Protein AF-H3G7K9-F1 (afdb_monomer)

Radius of gyration: 21.84 Å; Cα contacts (8 Å, |Δi|>4): 540; chains: 1; bounding box: 56×38×61 Å

InterPro domains:
  IPR007956 Malonyl-CoA decarboxylase, C-terminal [PF05292] (52-319)
  IPR035372 Malonyl-CoA decarboxylase, N-terminal [PF17408] (3-49)
  IPR038351 Malonyl-CoA decarboxylase, N-terminal domain superfamily [G3DSA:1.20.140.90] (1-50)
  IPR038917 Malonyl-CoA decarboxylase [PTHR28641] (1-336)
  IPR042303 Malonyl-CoA decarboxylase, C-terminal catalytic domain superfamily [G3DSA:3.40.630.150] (51-336)

Sequence (336 aa):
LSQRENGMLFLVHMRADLLQVLRKNASHSEIPALRSLDAGLKQFLAAWFSVGFLKLERVTYEHSPGQLLEKIIRYEAVHPVGTIAELKRRLGNGRRCFAFFHPSIPDEPLVFVHVALMQEIASSMQSIRDQTEQLAEASQTKAAIFYSISSTQKGLSGVDLGNFLIKEVAKALKVEYPLLKTFATLSPLPQFMPWLETQRYKTDESLVSPLELDALIDVLDERGVTIQPDSTAVAIVLDALSIDDWSKDENLVAPLKPMMLKLGARYIYHEKKRGKALDPVTNFHVRNGAIFERINWLADLSKKGLAQSAGMMINYKYDLAHVEVNNENYLLHNII

Structure (mmCIF, N/CA/C/O backbone):
data_AF-H3G7K9-F1
#
_entry.id   AF-H3G7K9-F1
#
loop_
_atom_site.group_PDB
_atom_site.id
_atom_site.type_symbol
_atom_site.label_atom_id
_atom_site.label_alt_id
_atom_site.label_comp_id
_atom_site.label_asym_id
_atom_site.label_entity_id
_atom_site.label_seq_id
_atom_site.pdbx_PDB_ins_code
_atom_site.Cartn_x
_atom_site.Cartn_y
_atom_site.Cartn_z
_atom_site.occupancy
_atom_site.B_iso_or_equiv
_atom_site.auth_seq_id
_atom_site.auth_comp_id
_atom_site.auth_asym_id
_atom_site.auth_atom_id
_atom_site.pdbx_PDB_model_num
ATOM 1 N N . LEU A 1 1 ? 31.243 -12.454 -10.892 1.00 85.19 1 LEU A N 1
ATOM 2 C CA . LEU A 1 1 ? 29.947 -13.175 -10.955 1.00 85.19 1 LEU A CA 1
ATOM 3 C C . LEU A 1 1 ? 28.969 -12.493 -11.905 1.00 85.19 1 LEU A C 1
ATOM 5 O O . LEU A 1 1 ? 28.491 -13.165 -12.803 1.00 85.19 1 LEU A O 1
ATOM 9 N N . SER A 1 2 ? 28.737 -11.182 -11.776 1.00 84.81 2 SER A N 1
ATOM 10 C CA . SER A 1 2 ? 27.786 -10.426 -12.613 1.00 84.81 2 SER A CA 1
ATOM 11 C C . SER A 1 2 ? 28.021 -10.492 -14.129 1.00 84.81 2 SER A C 1
ATOM 13 O O . SER A 1 2 ? 27.060 -10.402 -14.875 1.00 84.81 2 SER A O 1
ATOM 15 N N . GLN A 1 3 ? 29.268 -10.660 -14.583 1.00 86.88 3 GLN A N 1
ATOM 16 C CA . GLN A 1 3 ? 29.624 -10.745 -16.010 1.00 86.88 3 GLN A CA 1
ATOM 17 C C . GLN A 1 3 ? 29.306 -12.101 -16.665 1.00 86.88 3 GLN A C 1
ATOM 19 O O . GLN A 1 3 ? 29.461 -12.242 -17.873 1.00 86.88 3 GLN A O 1
ATOM 24 N N . ARG A 1 4 ? 28.920 -13.119 -15.885 1.00 89.81 4 ARG A N 1
ATOM 25 C CA . ARG A 1 4 ? 28.492 -14.411 -16.436 1.00 89.81 4 ARG A CA 1
ATOM 26 C C . ARG A 1 4 ? 27.039 -14.332 -16.891 1.00 89.81 4 ARG A C 1
ATOM 28 O O . ARG A 1 4 ? 26.274 -13.514 -16.380 1.00 89.81 4 ARG A O 1
ATOM 35 N N . GLU A 1 5 ? 26.651 -15.230 -17.789 1.00 86.50 5 GLU A N 1
ATOM 36 C CA . GLU A 1 5 ? 25.248 -15.438 -18.147 1.00 86.50 5 GLU A CA 1
ATOM 37 C C . GLU A 1 5 ? 24.403 -15.652 -16.879 1.00 86.50 5 GLU A C 1
ATOM 39 O O . GLU A 1 5 ? 24.795 -16.401 -15.981 1.00 86.50 5 GLU A O 1
ATOM 44 N N . ASN A 1 6 ? 23.288 -14.923 -16.761 1.00 86.00 6 ASN A N 1
ATOM 45 C CA . ASN A 1 6 ? 22.413 -14.894 -15.578 1.00 86.00 6 ASN A CA 1
ATOM 46 C C . ASN A 1 6 ? 23.101 -14.530 -14.246 1.00 86.00 6 ASN A C 1
ATOM 48 O O . ASN A 1 6 ? 22.507 -14.655 -13.172 1.00 86.00 6 ASN A O 1
ATOM 52 N N . GLY A 1 7 ? 24.334 -14.015 -14.286 1.00 91.75 7 GLY A N 1
ATOM 53 C CA . GLY A 1 7 ? 25.123 -13.696 -13.100 1.00 91.75 7 GLY A CA 1
ATOM 54 C C . GLY A 1 7 ? 24.495 -12.609 -12.231 1.00 91.75 7 GLY A C 1
ATOM 55 O O . GLY A 1 7 ? 24.630 -12.643 -11.010 1.00 91.75 7 GLY A O 1
ATOM 56 N N . MET A 1 8 ? 23.776 -11.662 -12.841 1.00 91.31 8 MET A N 1
ATOM 57 C CA . MET A 1 8 ? 23.053 -10.629 -12.098 1.00 91.31 8 MET A CA 1
ATOM 58 C C . MET A 1 8 ? 21.864 -11.210 -11.323 1.00 91.31 8 MET A C 1
ATOM 60 O O . MET A 1 8 ? 21.723 -10.942 -10.131 1.00 91.31 8 MET A O 1
ATOM 64 N N . LEU A 1 9 ? 21.052 -12.054 -11.967 1.00 91.50 9 LEU A N 1
ATOM 65 C CA . LEU A 1 9 ? 19.926 -12.731 -11.319 1.00 91.50 9 LEU A CA 1
ATOM 66 C C . LEU A 1 9 ? 20.404 -13.644 -10.182 1.00 91.50 9 LEU A C 1
ATOM 68 O O . LEU A 1 9 ? 19.821 -13.640 -9.100 1.00 91.50 9 LEU A O 1
ATOM 72 N N . PHE A 1 10 ? 21.522 -14.348 -10.382 1.00 94.25 10 PHE A N 1
ATOM 73 C CA . PHE A 1 10 ? 22.157 -15.134 -9.325 1.00 94.25 10 PHE A CA 1
ATOM 74 C C . PHE A 1 10 ? 22.494 -14.283 -8.093 1.00 94.25 10 PHE A C 1
ATOM 76 O O . PHE A 1 10 ? 22.193 -14.689 -6.976 1.00 94.25 10 PHE A O 1
ATOM 83 N N . LEU A 1 11 ? 23.081 -13.094 -8.270 1.00 94.94 11 LEU A N 1
ATOM 84 C CA . LEU A 1 11 ? 23.417 -12.206 -7.148 1.00 94.94 11 LEU A CA 1
ATOM 85 C C . LEU A 1 11 ? 22.171 -11.692 -6.416 1.00 94.94 11 LEU A C 1
ATOM 87 O O . LEU A 1 11 ? 22.188 -11.561 -5.190 1.00 94.94 11 LEU A O 1
ATOM 91 N N . VAL A 1 12 ? 21.082 -11.439 -7.147 1.00 93.88 12 VAL A N 1
ATOM 92 C CA . VAL A 1 12 ? 19.785 -11.090 -6.553 1.00 93.88 12 VAL A CA 1
ATOM 93 C C . VAL A 1 12 ? 19.266 -12.247 -5.694 1.00 93.88 12 VAL A C 1
ATOM 95 O O . VAL A 1 12 ? 18.920 -12.031 -4.533 1.00 93.88 12 VAL A O 1
ATOM 98 N N . HIS A 1 13 ? 19.265 -13.477 -6.209 1.00 95.12 13 HIS A N 1
ATOM 99 C CA . HIS A 1 13 ? 18.842 -14.655 -5.444 1.00 95.12 13 HIS A CA 1
ATOM 100 C C . HIS A 1 13 ? 19.752 -14.925 -4.240 1.00 95.12 13 HIS A C 1
ATOM 102 O O . HIS A 1 13 ? 19.257 -15.086 -3.130 1.00 95.12 13 HIS A O 1
ATOM 108 N N . MET A 1 14 ? 21.072 -14.835 -4.415 1.00 96.12 14 MET A N 1
ATOM 109 C CA . MET A 1 14 ? 22.047 -14.982 -3.332 1.00 96.12 14 MET A CA 1
ATOM 110 C C . MET A 1 14 ? 21.777 -13.993 -2.193 1.00 96.12 14 MET A C 1
ATOM 112 O O . MET A 1 14 ? 21.826 -14.358 -1.018 1.00 96.12 14 MET A O 1
ATOM 116 N N . ARG A 1 15 ? 21.451 -12.734 -2.519 1.00 96.31 15 ARG A N 1
ATOM 117 C CA . ARG A 1 15 ? 21.072 -11.751 -1.501 1.00 96.31 15 ARG A CA 1
ATOM 118 C C . ARG A 1 15 ? 19.730 -12.092 -0.848 1.00 96.31 15 ARG A C 1
ATOM 120 O O . ARG A 1 15 ? 19.582 -11.885 0.354 1.00 96.31 15 ARG A O 1
ATOM 127 N N . ALA A 1 16 ? 18.755 -12.609 -1.596 1.00 95.19 16 ALA A N 1
ATOM 128 C CA . ALA A 1 16 ? 17.487 -13.063 -1.022 1.00 95.19 16 ALA A CA 1
ATOM 129 C C . ALA A 1 16 ? 17.702 -14.186 0.009 1.00 95.19 16 ALA A C 1
ATOM 131 O O . ALA A 1 16 ? 17.155 -14.107 1.113 1.00 95.19 16 ALA A O 1
ATOM 132 N N . ASP A 1 17 ? 18.550 -15.162 -0.316 1.00 95.94 17 ASP A N 1
ATOM 133 C CA . ASP A 1 17 ? 18.908 -16.269 0.572 1.00 95.94 17 ASP A CA 1
ATOM 134 C C . ASP A 1 17 ? 19.654 -15.764 1.812 1.00 95.94 17 ASP A C 1
ATOM 136 O O . ASP A 1 17 ? 19.306 -16.116 2.941 1.00 95.94 17 ASP A O 1
ATOM 140 N N . LEU A 1 18 ? 20.609 -14.846 1.632 1.00 95.81 18 LEU A N 1
ATOM 141 C CA . LEU A 1 18 ? 21.322 -14.192 2.731 1.00 95.81 18 LEU A CA 1
ATOM 142 C C . LEU A 1 18 ? 20.363 -13.480 3.697 1.00 95.81 18 LEU A C 1
ATOM 144 O O . LEU A 1 18 ? 20.471 -13.637 4.915 1.00 95.81 18 LEU A O 1
ATOM 148 N N . LEU A 1 19 ? 19.391 -12.728 3.170 1.00 94.25 19 LEU A N 1
ATOM 149 C CA . LEU A 1 19 ? 18.371 -12.055 3.978 1.00 94.25 19 LEU A CA 1
ATOM 150 C C . LEU A 1 19 ? 17.481 -13.053 4.729 1.00 94.25 19 LEU A C 1
ATOM 152 O O . LEU A 1 19 ? 17.045 -12.765 5.846 1.00 94.25 19 LEU A O 1
ATOM 156 N N . GLN A 1 20 ? 17.200 -14.216 4.142 1.00 94.00 20 GLN A N 1
ATOM 157 C CA . GLN A 1 20 ? 16.449 -15.279 4.804 1.00 94.00 20 GLN A CA 1
ATOM 158 C C . GLN A 1 20 ? 17.253 -15.917 5.943 1.00 94.00 20 GLN A C 1
ATOM 160 O O . GLN A 1 20 ? 16.712 -16.077 7.041 1.00 94.00 20 GLN A O 1
ATOM 165 N N . VAL A 1 21 ? 18.535 -16.221 5.720 1.00 93.88 21 VAL A N 1
ATOM 166 C CA . VAL A 1 21 ? 19.439 -16.770 6.744 1.00 93.88 21 VAL A CA 1
ATOM 167 C C . VAL A 1 21 ? 19.579 -15.798 7.913 1.00 93.88 21 VAL A C 1
ATOM 169 O O . VAL A 1 21 ? 19.345 -16.191 9.055 1.00 93.88 21 VAL A O 1
ATOM 172 N N . LEU A 1 22 ? 19.832 -14.514 7.636 1.00 92.69 22 LEU A N 1
ATOM 173 C CA . LEU A 1 22 ? 19.925 -13.457 8.652 1.00 92.69 22 LEU A CA 1
ATOM 174 C C . LEU A 1 22 ? 18.671 -13.334 9.529 1.00 92.69 22 LEU A C 1
ATOM 176 O O . LEU A 1 22 ? 18.773 -12.901 10.674 1.00 92.69 22 LEU A O 1
ATOM 180 N N . ARG A 1 23 ? 17.489 -13.674 9.000 1.00 89.38 23 ARG A N 1
ATOM 181 C CA . ARG A 1 23 ? 16.219 -13.589 9.737 1.00 89.38 23 ARG A CA 1
ATOM 182 C C . ARG A 1 23 ? 15.908 -14.822 10.576 1.00 89.38 23 ARG A C 1
ATOM 184 O O . ARG A 1 23 ? 15.222 -14.674 11.579 1.00 89.38 23 ARG A O 1
ATOM 191 N N . LYS A 1 24 ? 16.308 -16.016 10.132 1.00 89.81 24 LYS A N 1
ATOM 192 C CA . LYS A 1 24 ? 15.806 -17.280 10.701 1.00 89.81 24 LYS A CA 1
ATOM 193 C C . LYS A 1 24 ? 16.878 -18.187 11.296 1.00 89.81 24 LYS A C 1
ATOM 195 O O . LYS A 1 24 ? 16.580 -18.895 12.246 1.00 89.81 24 LYS A O 1
ATOM 200 N N . ASN A 1 25 ? 18.086 -18.181 10.735 1.00 84.81 25 ASN A N 1
ATOM 201 C CA . ASN A 1 25 ? 19.043 -19.275 10.927 1.00 84.81 25 ASN A CA 1
ATOM 202 C C . ASN A 1 25 ? 20.451 -18.808 11.330 1.00 84.81 25 ASN A C 1
ATOM 204 O O . ASN A 1 25 ? 21.286 -19.648 11.643 1.00 84.81 25 ASN A O 1
ATOM 208 N N . ALA A 1 26 ? 20.745 -17.506 11.285 1.00 82.81 26 ALA A N 1
ATOM 209 C CA . ALA A 1 26 ? 22.084 -17.000 11.572 1.00 82.81 26 ALA A CA 1
ATOM 210 C C . ALA A 1 26 ? 22.427 -17.127 13.062 1.00 82.81 26 ALA A C 1
ATOM 212 O O . ALA A 1 26 ? 21.690 -16.632 13.921 1.00 82.81 26 ALA A O 1
ATOM 213 N N . SER A 1 27 ? 23.575 -17.735 13.367 1.00 88.19 27 SER A N 1
ATOM 214 C CA . SER A 1 27 ? 24.107 -17.736 14.728 1.00 88.19 27 SER A CA 1
ATOM 215 C C . SER A 1 27 ? 24.610 -16.340 15.120 1.00 88.19 27 SER A C 1
ATOM 217 O O . SER A 1 27 ? 25.010 -15.539 14.270 1.00 88.19 27 SER A O 1
ATOM 219 N N . HIS A 1 28 ? 24.619 -16.030 16.421 1.00 88.75 28 HIS A N 1
ATOM 220 C CA . HIS A 1 28 ? 25.021 -14.706 16.920 1.00 88.75 28 HIS A CA 1
ATOM 221 C C . HIS A 1 28 ? 26.439 -14.296 16.485 1.00 88.75 28 HIS A C 1
ATOM 223 O O . HIS A 1 28 ? 26.686 -13.111 16.259 1.00 88.75 28 HIS A O 1
ATOM 229 N N . SER A 1 29 ? 27.350 -15.260 16.323 1.00 92.12 29 SER A N 1
ATOM 230 C CA . SER A 1 29 ? 28.725 -15.035 15.864 1.00 92.12 29 SER A CA 1
ATOM 231 C C . SER A 1 29 ? 28.826 -14.718 14.367 1.00 92.12 29 SER A C 1
ATOM 233 O O . SER A 1 29 ? 29.718 -13.975 13.968 1.00 92.12 29 SER A O 1
ATOM 235 N N . GLU A 1 30 ? 27.918 -15.229 13.532 1.00 91.62 30 GLU A N 1
ATOM 236 C CA . GLU A 1 30 ? 27.934 -15.020 12.074 1.00 91.62 30 GLU A CA 1
ATOM 237 C C . GLU A 1 30 ? 27.241 -13.719 11.647 1.00 91.62 30 GLU A C 1
ATOM 239 O O . GLU A 1 30 ? 27.560 -13.158 10.594 1.00 91.62 30 GLU A O 1
ATOM 244 N N . ILE A 1 31 ? 26.305 -13.213 12.461 1.00 92.75 31 ILE A N 1
ATOM 245 C CA . ILE A 1 31 ? 25.493 -12.025 12.147 1.00 92.75 31 ILE A CA 1
ATOM 246 C C . ILE A 1 31 ? 26.334 -10.828 11.665 1.00 92.75 31 ILE A C 1
ATOM 248 O O . ILE A 1 31 ? 25.947 -10.227 10.658 1.00 92.75 31 ILE A O 1
ATOM 252 N N . PRO A 1 32 ? 27.454 -10.441 12.312 1.00 94.69 32 PRO A N 1
ATOM 253 C CA . PRO A 1 32 ? 28.243 -9.297 11.858 1.00 94.69 32 PRO A CA 1
ATOM 254 C C . PRO A 1 32 ? 28.810 -9.483 10.443 1.00 94.69 32 PRO A C 1
ATOM 256 O O . PRO A 1 32 ? 28.684 -8.584 9.608 1.00 94.69 32 PRO A O 1
ATOM 259 N N . ALA A 1 33 ? 29.372 -10.659 10.147 1.00 94.44 33 ALA A N 1
ATOM 260 C CA . ALA A 1 33 ? 29.953 -10.966 8.842 1.00 94.44 33 ALA A CA 1
ATOM 261 C C . ALA A 1 33 ? 28.880 -11.013 7.742 1.00 94.44 33 ALA A C 1
ATOM 263 O O . ALA A 1 33 ? 29.036 -10.392 6.690 1.00 94.44 33 ALA A O 1
ATOM 264 N N . LEU A 1 34 ? 27.748 -11.669 8.014 1.00 95.69 34 LEU A N 1
ATOM 265 C CA . LEU A 1 34 ? 26.625 -11.758 7.077 1.00 95.69 34 LEU A CA 1
ATOM 266 C C . LEU A 1 34 ? 25.986 -10.387 6.800 1.00 95.69 34 LEU A C 1
ATOM 268 O O . LEU A 1 34 ? 25.609 -10.103 5.664 1.00 95.69 34 LEU A O 1
ATOM 272 N N . ARG A 1 35 ? 25.902 -9.501 7.804 1.00 94.75 35 ARG A N 1
ATOM 273 C CA . ARG A 1 35 ? 25.437 -8.114 7.611 1.00 94.75 35 ARG A CA 1
ATOM 274 C C . ARG A 1 35 ? 26.399 -7.289 6.762 1.00 94.75 35 ARG A C 1
ATOM 276 O O . ARG A 1 35 ? 25.939 -6.491 5.950 1.00 94.75 35 ARG A O 1
ATOM 283 N N . SER A 1 36 ? 27.706 -7.483 6.931 1.00 96.00 36 SER A N 1
ATOM 284 C CA . SER A 1 36 ? 28.715 -6.837 6.083 1.00 96.00 36 SER A CA 1
ATOM 285 C C . SER A 1 36 ? 28.562 -7.269 4.618 1.00 96.00 36 SER A C 1
ATOM 287 O O . SER A 1 36 ? 28.525 -6.429 3.717 1.00 96.00 36 SER A O 1
ATOM 289 N N . LEU A 1 37 ? 28.351 -8.570 4.379 1.00 95.75 37 LEU A N 1
ATOM 290 C CA . LEU A 1 37 ? 28.084 -9.102 3.042 1.00 95.75 37 LEU A CA 1
ATOM 291 C C . LEU A 1 37 ? 26.783 -8.548 2.434 1.00 95.75 37 LEU A C 1
ATOM 293 O O . LEU A 1 37 ? 26.786 -8.152 1.269 1.00 95.75 37 LEU A O 1
ATOM 297 N N . ASP A 1 38 ? 25.688 -8.471 3.204 1.00 96.19 38 ASP A N 1
ATOM 298 C CA . ASP A 1 38 ? 24.431 -7.867 2.729 1.00 96.19 38 ASP A CA 1
ATOM 299 C C . ASP A 1 38 ? 24.630 -6.396 2.362 1.00 96.19 38 ASP A C 1
ATOM 301 O O . ASP A 1 38 ? 24.161 -5.968 1.310 1.00 96.19 38 ASP A O 1
ATOM 305 N N . ALA A 1 39 ? 25.360 -5.630 3.178 1.00 95.31 39 ALA A N 1
ATOM 306 C CA . ALA A 1 39 ? 25.644 -4.228 2.888 1.00 95.31 39 ALA A CA 1
ATOM 307 C C . ALA A 1 39 ? 26.405 -4.065 1.560 1.00 95.31 39 ALA A C 1
ATOM 309 O O . ALA A 1 39 ? 26.001 -3.251 0.725 1.00 95.31 39 ALA A O 1
ATOM 310 N N . GLY A 1 40 ? 27.438 -4.883 1.327 1.00 95.69 40 GLY A N 1
ATOM 311 C CA . GLY A 1 40 ? 28.194 -4.886 0.072 1.00 95.69 40 GLY A CA 1
ATOM 312 C C . GLY A 1 40 ? 27.344 -5.287 -1.140 1.00 95.69 40 GLY A C 1
ATOM 313 O O . GLY A 1 40 ? 27.332 -4.581 -2.150 1.00 95.69 40 GLY A O 1
ATOM 314 N N . LEU A 1 41 ? 26.569 -6.374 -1.032 1.00 95.06 41 LEU A N 1
ATOM 315 C CA . LEU A 1 41 ? 25.658 -6.817 -2.097 1.00 95.06 41 LEU A CA 1
ATOM 316 C C . LEU A 1 41 ? 24.575 -5.777 -2.388 1.00 95.06 41 LEU A C 1
ATOM 318 O O . LEU A 1 41 ? 24.269 -5.514 -3.548 1.00 95.06 41 LEU A O 1
ATOM 322 N N . LYS A 1 42 ? 24.007 -5.159 -1.351 1.00 94.31 42 LYS A N 1
ATOM 323 C CA . LYS A 1 42 ? 23.006 -4.102 -1.486 1.00 94.31 42 LYS A CA 1
ATOM 324 C C . LYS A 1 42 ? 23.573 -2.899 -2.230 1.00 94.31 42 LYS A C 1
ATOM 326 O O . LYS A 1 42 ? 22.908 -2.400 -3.132 1.00 94.31 42 LYS A O 1
ATOM 331 N N . GLN A 1 43 ? 24.768 -2.434 -1.864 1.00 92.81 43 GLN A N 1
ATOM 332 C CA . GLN A 1 43 ? 25.419 -1.305 -2.530 1.00 92.81 43 GLN A CA 1
ATOM 333 C C . GLN A 1 43 ? 25.705 -1.621 -4.000 1.00 92.81 43 GLN A C 1
ATOM 335 O O . GLN A 1 43 ? 25.406 -0.804 -4.869 1.00 92.81 43 GLN A O 1
ATOM 340 N N . PHE A 1 44 ? 26.219 -2.822 -4.281 1.00 93.00 44 PHE A N 1
ATOM 341 C CA . PHE A 1 44 ? 26.442 -3.286 -5.645 1.00 93.00 44 PHE A CA 1
ATOM 342 C C . PHE A 1 44 ? 25.135 -3.292 -6.448 1.00 93.00 44 PHE A C 1
ATOM 344 O O . PHE A 1 44 ? 25.040 -2.627 -7.474 1.00 93.00 44 PHE A O 1
ATOM 351 N N . LEU A 1 45 ? 24.095 -3.977 -5.962 1.00 92.06 45 LEU A N 1
ATOM 352 C CA . LEU A 1 45 ? 22.806 -4.063 -6.655 1.00 92.06 45 LEU A CA 1
ATOM 353 C C . LEU A 1 45 ? 22.151 -2.685 -6.828 1.00 92.06 45 LEU A C 1
ATOM 355 O O . LEU A 1 45 ? 21.550 -2.434 -7.864 1.00 92.06 45 LEU A O 1
ATOM 359 N N . ALA A 1 46 ? 22.303 -1.768 -5.871 1.00 88.88 46 ALA A N 1
ATOM 360 C CA . ALA A 1 46 ? 21.768 -0.414 -5.994 1.00 88.88 46 ALA A CA 1
ATOM 361 C C . ALA A 1 46 ? 22.404 0.397 -7.130 1.00 88.88 46 ALA A C 1
ATOM 363 O O . ALA A 1 46 ? 21.706 1.170 -7.779 1.00 88.88 46 ALA A O 1
ATOM 364 N N . ALA A 1 47 ? 23.695 0.200 -7.407 1.00 87.19 47 ALA A N 1
ATOM 365 C CA . ALA A 1 47 ? 24.351 0.852 -8.537 1.00 87.19 47 ALA A CA 1
ATOM 366 C C . ALA A 1 47 ? 23.858 0.306 -9.891 1.00 87.19 47 ALA A C 1
ATOM 368 O O . ALA A 1 47 ? 23.698 1.068 -10.843 1.00 87.19 47 ALA A O 1
ATOM 369 N N . TRP A 1 48 ? 23.590 -1.002 -9.973 1.00 87.44 48 TRP A N 1
ATOM 370 C CA . TRP A 1 48 ? 23.181 -1.665 -11.217 1.00 87.44 48 TRP A CA 1
ATOM 371 C C . TRP A 1 48 ? 21.685 -1.535 -11.523 1.00 87.44 48 TRP A C 1
ATOM 373 O O . TRP A 1 48 ? 21.319 -1.357 -12.676 1.00 87.44 48 TRP A O 1
ATOM 383 N N . PHE A 1 49 ? 20.816 -1.566 -10.512 1.00 86.12 49 PHE A N 1
ATOM 384 C CA . PHE A 1 49 ? 19.356 -1.519 -10.681 1.00 86.12 49 PHE A CA 1
ATOM 385 C C . PHE A 1 49 ? 18.761 -0.113 -10.518 1.00 86.12 49 PHE A C 1
ATOM 387 O O . PHE A 1 49 ? 17.629 0.044 -10.060 1.00 86.12 49 PHE A O 1
ATOM 394 N N . SER A 1 50 ? 19.519 0.922 -10.881 1.00 79.50 50 SER A N 1
ATOM 395 C CA . SER A 1 50 ? 19.001 2.291 -10.876 1.00 79.50 50 SER A CA 1
ATOM 396 C C . SER A 1 50 ? 17.954 2.503 -11.980 1.00 79.50 50 SER A C 1
ATOM 398 O O . SER A 1 50 ? 18.002 1.862 -13.031 1.00 79.50 50 SER A O 1
ATOM 400 N N . VAL A 1 51 ? 17.020 3.438 -11.760 1.00 72.19 51 VAL A N 1
ATOM 401 C CA . VAL A 1 51 ? 15.897 3.745 -12.678 1.00 72.19 51 VAL A CA 1
ATOM 402 C C . VAL A 1 51 ? 16.339 3.960 -14.115 1.00 72.19 51 VAL A C 1
ATOM 404 O O . VAL A 1 51 ? 15.637 3.541 -15.027 1.00 72.19 51 VAL A O 1
ATOM 407 N N . GLY A 1 52 ? 17.494 4.598 -14.322 1.00 76.75 52 GLY A N 1
ATOM 408 C CA . GLY A 1 52 ? 17.995 4.923 -15.658 1.00 76.75 52 GLY A CA 1
ATOM 409 C C . GLY A 1 52 ? 18.237 3.697 -16.543 1.00 76.75 52 GLY A C 1
ATOM 410 O O . GLY A 1 52 ? 18.262 3.834 -17.762 1.00 76.75 52 GLY A O 1
ATOM 411 N N . PHE A 1 53 ? 18.376 2.508 -15.951 1.00 84.25 53 PHE A N 1
ATOM 412 C CA . PHE A 1 53 ? 18.531 1.247 -16.678 1.00 84.25 53 PHE A CA 1
ATOM 413 C C . PHE A 1 53 ? 17.242 0.432 -16.767 1.00 84.25 53 PHE A C 1
ATOM 415 O O . PHE A 1 53 ? 17.219 -0.590 -17.453 1.00 84.25 53 PHE A O 1
ATOM 422 N N . LEU A 1 54 ? 16.179 0.838 -16.070 1.00 88.88 54 LEU A N 1
ATOM 423 C CA . LEU A 1 54 ? 14.932 0.091 -16.055 1.00 88.88 54 LEU A CA 1
ATOM 424 C C . LEU A 1 54 ? 14.054 0.493 -17.238 1.00 88.88 54 LEU A C 1
ATOM 426 O O . LEU A 1 54 ? 13.781 1.668 -17.474 1.00 88.88 54 LEU A O 1
ATOM 430 N N . LYS A 1 55 ? 13.561 -0.510 -17.958 1.00 91.81 55 LYS A N 1
ATOM 431 C CA . LYS A 1 55 ? 12.593 -0.339 -19.034 1.00 91.81 55 LYS A CA 1
ATOM 432 C C . LYS A 1 55 ? 11.185 -0.501 -18.478 1.00 91.81 55 LYS A C 1
ATOM 434 O O . LYS A 1 55 ? 10.867 -1.529 -17.884 1.00 91.81 55 LYS A O 1
ATOM 439 N N . LEU A 1 56 ? 10.352 0.511 -18.696 1.00 93.50 56 LEU A N 1
ATOM 440 C CA . LEU A 1 56 ? 8.925 0.458 -18.407 1.00 93.50 56 LEU A CA 1
ATOM 441 C C . LEU A 1 56 ? 8.189 -0.226 -19.562 1.00 93.50 56 LEU A C 1
ATOM 443 O O . LEU A 1 56 ? 8.270 0.231 -20.702 1.00 93.50 56 LEU A O 1
ATOM 447 N N . GLU A 1 57 ? 7.430 -1.276 -19.266 1.00 94.56 57 GLU A N 1
ATOM 448 C CA . GLU A 1 57 ? 6.581 -1.954 -20.246 1.00 94.56 57 GLU A CA 1
ATOM 449 C C . GLU A 1 57 ? 5.136 -2.051 -19.759 1.00 94.56 57 GLU A C 1
ATOM 451 O O . GLU A 1 57 ? 4.863 -2.249 -18.572 1.00 94.56 57 GLU A O 1
ATOM 456 N N . ARG A 1 58 ? 4.190 -1.915 -20.694 1.00 95.88 58 ARG A N 1
ATOM 457 C CA . ARG A 1 58 ? 2.765 -2.118 -20.429 1.00 95.88 58 ARG A CA 1
ATOM 458 C C . ARG A 1 58 ? 2.442 -3.609 -20.505 1.00 95.88 58 ARG A C 1
ATOM 460 O O . ARG A 1 58 ? 2.666 -4.241 -21.533 1.00 95.88 58 ARG A O 1
ATOM 467 N N . VAL A 1 59 ? 1.844 -4.139 -19.443 1.00 95.88 59 VAL A N 1
ATOM 468 C CA . VAL A 1 59 ? 1.342 -5.515 -19.392 1.00 95.88 59 VAL A CA 1
ATOM 469 C C . VAL A 1 59 ? -0.121 -5.522 -19.834 1.00 95.88 59 VAL A C 1
ATOM 471 O O . VAL A 1 59 ? -0.947 -4.789 -19.286 1.00 95.88 59 VAL A O 1
ATOM 474 N N . THR A 1 60 ? -0.449 -6.337 -20.835 1.00 95.56 60 THR A N 1
ATOM 475 C CA . THR A 1 60 ? -1.818 -6.512 -21.353 1.00 95.56 60 THR A CA 1
ATOM 476 C C . THR A 1 60 ? -2.134 -7.989 -21.496 1.00 95.56 60 THR A C 1
ATOM 478 O O . THR A 1 60 ? -1.228 -8.798 -21.677 1.00 95.56 60 THR A O 1
ATOM 481 N N . TYR A 1 61 ? -3.411 -8.354 -21.416 1.00 93.62 61 TYR A N 1
ATOM 482 C CA . TYR A 1 61 ? -3.800 -9.756 -21.541 1.00 93.62 61 TYR A CA 1
ATOM 483 C C . TYR A 1 61 ? -3.556 -10.289 -22.964 1.00 93.62 61 TYR A C 1
ATOM 485 O O . TYR A 1 61 ? -3.200 -11.448 -23.136 1.00 93.62 61 TYR A O 1
ATOM 493 N N . GLU A 1 62 ? -3.715 -9.431 -23.973 1.00 91.56 62 GLU A N 1
ATOM 494 C CA . GLU A 1 62 ? -3.676 -9.795 -25.389 1.00 91.56 62 GLU A CA 1
ATOM 495 C C . GLU A 1 62 ? -2.255 -9.883 -25.961 1.00 91.56 62 GLU A C 1
ATOM 497 O O . GLU A 1 62 ? -2.007 -10.716 -26.829 1.00 91.56 62 GLU A O 1
ATOM 502 N N . HIS A 1 63 ? -1.325 -9.036 -25.501 1.00 93.44 63 HIS A N 1
ATOM 503 C CA . HIS A 1 63 ? 0.005 -8.909 -26.120 1.00 93.44 63 HIS A CA 1
ATOM 504 C C . HIS A 1 63 ? 1.158 -9.386 -25.235 1.00 93.44 63 HIS A C 1
ATOM 506 O O . HIS A 1 63 ? 2.271 -9.558 -25.729 1.00 93.44 63 HIS A O 1
ATOM 512 N N . SER A 1 64 ? 0.944 -9.566 -23.929 1.00 94.94 64 SER A N 1
ATOM 513 C CA . SER A 1 64 ? 2.020 -10.005 -23.038 1.00 94.94 64 SER A CA 1
ATOM 514 C C . SER A 1 64 ? 2.187 -11.530 -23.066 1.00 94.94 64 SER A C 1
ATOM 516 O O . SER A 1 64 ? 1.188 -12.250 -23.097 1.00 94.94 64 SER A O 1
ATOM 518 N N . PRO A 1 65 ? 3.428 -12.052 -22.996 1.00 94.88 65 PRO A N 1
ATOM 519 C CA . PRO A 1 65 ? 3.664 -13.492 -22.939 1.00 94.88 65 PRO A CA 1
ATOM 520 C C . PRO A 1 65 ? 2.963 -14.148 -21.743 1.00 94.88 65 PRO A C 1
ATOM 522 O O . PRO A 1 65 ? 2.990 -13.612 -20.634 1.00 94.88 65 PRO A O 1
ATOM 525 N N . GLY A 1 66 ? 2.413 -15.351 -21.933 1.00 93.44 66 GLY A N 1
ATOM 526 C CA . GLY A 1 66 ? 1.733 -16.094 -20.861 1.00 93.44 66 GLY A CA 1
ATOM 527 C C . GLY A 1 66 ? 2.610 -16.306 -19.621 1.00 93.44 66 GLY A C 1
ATOM 528 O O . GLY A 1 66 ? 2.144 -16.129 -18.499 1.00 93.44 66 GLY A O 1
ATOM 529 N N . GLN A 1 67 ? 3.910 -16.550 -19.816 1.00 93.50 67 GLN A N 1
ATOM 530 C CA . GLN A 1 67 ? 4.878 -16.677 -18.724 1.00 93.50 67 GLN A CA 1
ATOM 531 C C . GLN A 1 67 ? 4.978 -15.403 -17.866 1.00 93.50 67 GLN A C 1
ATOM 533 O O . GLN A 1 67 ? 5.117 -15.489 -16.646 1.00 93.50 67 GLN A O 1
ATOM 538 N N . LEU A 1 68 ? 4.885 -14.215 -18.476 1.00 93.75 68 LEU A N 1
ATOM 539 C CA . LEU A 1 68 ? 4.866 -12.956 -17.734 1.00 93.75 68 LEU A CA 1
ATOM 540 C C . LEU A 1 68 ? 3.572 -12.834 -16.922 1.00 93.75 68 LEU A C 1
ATOM 542 O O . LEU A 1 68 ? 3.623 -12.488 -15.745 1.00 93.75 68 LEU A O 1
ATOM 546 N N . LEU A 1 69 ? 2.423 -13.170 -17.513 1.00 93.75 69 LEU A N 1
ATOM 547 C CA . LEU A 1 69 ? 1.132 -13.141 -16.819 1.00 93.75 69 LEU A CA 1
ATOM 548 C C . LEU A 1 69 ? 1.110 -14.083 -15.602 1.00 93.75 69 LEU A C 1
ATOM 550 O O . LEU A 1 69 ? 0.638 -13.696 -14.532 1.00 93.75 69 LEU A O 1
ATOM 554 N N . GLU A 1 70 ? 1.684 -15.282 -15.726 1.00 92.12 70 GLU A N 1
ATOM 555 C CA . GLU A 1 70 ? 1.858 -16.214 -14.606 1.00 92.12 70 GLU A CA 1
ATOM 556 C C . GLU A 1 70 ? 2.742 -15.637 -13.494 1.00 92.12 70 GLU A C 1
ATOM 558 O O . GLU A 1 70 ? 2.424 -15.787 -12.312 1.00 92.12 70 GLU A O 1
ATOM 563 N N . LYS A 1 71 ? 3.835 -14.947 -13.851 1.00 92.75 71 LYS A N 1
ATOM 564 C CA . LYS A 1 71 ? 4.702 -14.260 -12.881 1.00 92.75 71 LYS A CA 1
ATOM 565 C C . LYS A 1 71 ? 3.955 -13.140 -12.157 1.00 92.75 71 LYS A C 1
ATOM 567 O O . LYS A 1 71 ? 4.068 -13.048 -10.938 1.00 92.75 71 LYS A O 1
ATOM 572 N N . ILE A 1 72 ? 3.150 -12.342 -12.861 1.00 92.50 72 ILE A N 1
ATOM 573 C CA . ILE A 1 72 ? 2.314 -11.296 -12.246 1.00 92.50 72 ILE A CA 1
ATOM 574 C C . ILE A 1 72 ? 1.332 -11.905 -11.235 1.00 92.50 72 ILE A C 1
ATOM 576 O O . ILE A 1 72 ? 1.255 -11.425 -10.107 1.00 92.50 72 ILE A O 1
ATOM 580 N N . ILE A 1 73 ? 0.645 -13.001 -11.587 1.00 91.19 73 ILE A N 1
ATOM 581 C CA . ILE A 1 73 ? -0.250 -13.717 -10.657 1.00 91.19 73 ILE A CA 1
ATOM 582 C C . ILE A 1 73 ? 0.526 -14.213 -9.430 1.00 91.19 73 ILE A C 1
ATOM 584 O O . ILE A 1 73 ? 0.098 -14.001 -8.297 1.00 91.19 73 ILE A O 1
ATOM 588 N N . ARG A 1 74 ? 1.678 -14.859 -9.648 1.00 90.62 74 ARG A N 1
ATOM 589 C CA . ARG A 1 74 ? 2.498 -15.451 -8.581 1.00 90.62 74 ARG A CA 1
ATOM 590 C C . ARG A 1 74 ? 3.067 -14.410 -7.617 1.00 90.62 74 ARG A C 1
ATOM 592 O O . ARG A 1 74 ? 3.219 -14.703 -6.433 1.00 90.62 74 ARG A O 1
ATOM 599 N N . TYR A 1 75 ? 3.442 -13.240 -8.124 1.00 90.69 75 TYR A N 1
ATOM 600 C CA . TYR A 1 75 ? 4.159 -12.219 -7.361 1.00 90.69 75 TYR A CA 1
ATOM 601 C C . TYR A 1 75 ? 3.264 -11.115 -6.791 1.00 90.69 75 TYR A C 1
ATOM 603 O O . TYR A 1 75 ? 3.769 -10.243 -6.084 1.00 90.69 75 TYR A O 1
ATOM 611 N N . GLU A 1 76 ? 1.957 -11.139 -7.058 1.00 89.31 76 GLU A N 1
ATOM 612 C CA . GLU A 1 76 ? 1.012 -10.166 -6.511 1.00 89.31 76 GLU A CA 1
ATOM 613 C C . GLU A 1 76 ? 0.922 -10.280 -4.982 1.00 89.31 76 GLU A C 1
ATOM 615 O O . GLU A 1 76 ? 0.408 -11.251 -4.423 1.00 89.31 76 GLU A O 1
ATOM 620 N N . ALA A 1 77 ? 1.450 -9.262 -4.300 1.00 83.62 77 ALA A N 1
ATOM 621 C CA . ALA A 1 77 ? 1.644 -9.264 -2.856 1.00 83.62 77 ALA A CA 1
ATOM 622 C C . ALA A 1 77 ? 0.591 -8.449 -2.094 1.00 83.62 77 ALA A C 1
ATOM 624 O O . ALA A 1 77 ? 0.459 -8.620 -0.878 1.00 83.62 77 ALA A O 1
ATOM 625 N N . VAL A 1 78 ? -0.147 -7.560 -2.762 1.00 79.69 78 VAL A N 1
ATOM 626 C CA . VAL A 1 78 ? -1.110 -6.640 -2.146 1.00 79.69 78 VAL A CA 1
ATOM 627 C C . VAL A 1 78 ? -2.497 -7.271 -2.139 1.00 79.69 78 VAL A C 1
ATOM 629 O O . VAL A 1 78 ? -3.028 -7.546 -1.061 1.00 79.69 78 VAL A O 1
ATOM 632 N N . HIS A 1 79 ? -3.024 -7.616 -3.312 1.00 81.62 79 HIS A N 1
ATOM 633 C CA . HIS A 1 79 ? -4.350 -8.216 -3.469 1.00 81.62 79 HIS A CA 1
ATOM 634 C C . HIS A 1 79 ? -4.231 -9.500 -4.293 1.00 81.62 79 HIS A C 1
ATOM 636 O O . HIS A 1 79 ? -4.237 -9.398 -5.520 1.00 81.62 79 HIS A O 1
ATOM 642 N N . PRO A 1 80 ? -4.119 -10.689 -3.670 1.00 80.56 80 PRO A N 1
ATOM 643 C CA . PRO A 1 80 ? -3.877 -11.942 -4.386 1.00 80.56 80 PRO A CA 1
ATOM 644 C C . PRO A 1 80 ? -4.835 -12.140 -5.567 1.00 80.56 80 PRO A C 1
ATOM 646 O O . PRO A 1 80 ? -6.044 -11.996 -5.401 1.00 80.56 80 PRO A O 1
ATOM 649 N N . VAL A 1 81 ? -4.293 -12.449 -6.748 1.00 75.75 81 VAL A N 1
ATOM 650 C CA . VAL A 1 81 ? -5.084 -12.792 -7.939 1.00 75.75 81 VAL A CA 1
ATOM 651 C C . VAL A 1 81 ? -5.310 -14.296 -7.925 1.00 75.75 81 VAL A C 1
ATOM 653 O O . VAL A 1 81 ? -4.375 -15.068 -8.113 1.00 75.75 81 VAL A O 1
ATOM 656 N N . GLY A 1 82 ? -6.545 -14.726 -7.677 1.00 72.81 82 GLY A N 1
ATOM 657 C CA . GLY A 1 82 ? -6.859 -16.149 -7.529 1.00 72.81 82 GLY A CA 1
ATOM 658 C C . GLY A 1 82 ? -7.038 -16.886 -8.857 1.00 72.81 82 GLY A C 1
ATOM 659 O O . GLY A 1 82 ? -6.980 -18.111 -8.891 1.00 72.81 82 GLY A O 1
ATOM 660 N N . THR A 1 83 ? -7.296 -16.164 -9.955 1.00 83.62 83 THR A N 1
ATOM 661 C CA . THR A 1 83 ? -7.671 -16.765 -11.247 1.00 83.62 83 THR A CA 1
ATOM 662 C C . THR A 1 83 ? -7.201 -15.944 -12.449 1.00 83.62 83 THR A C 1
ATOM 664 O O . THR A 1 83 ? -7.062 -14.723 -12.376 1.00 83.62 83 THR A O 1
ATOM 667 N N . ILE A 1 84 ? -7.051 -16.596 -13.608 1.00 86.06 84 ILE A N 1
ATOM 668 C CA . ILE A 1 84 ? -6.763 -15.908 -14.879 1.00 86.06 84 ILE A CA 1
ATOM 669 C C . ILE A 1 84 ? -7.882 -14.937 -15.285 1.00 86.06 84 ILE A C 1
ATOM 671 O O . ILE A 1 84 ? -7.616 -13.880 -15.852 1.00 86.06 84 ILE A O 1
ATOM 675 N N . ALA A 1 85 ? -9.136 -15.260 -14.950 1.00 88.50 85 ALA A N 1
ATOM 676 C CA . ALA A 1 85 ? -10.279 -14.384 -15.187 1.00 88.50 85 ALA A CA 1
ATOM 677 C C . ALA A 1 85 ? -10.162 -13.084 -14.379 1.00 88.50 85 ALA A C 1
ATOM 679 O O . ALA A 1 85 ? -10.462 -12.003 -14.883 1.00 88.50 85 ALA A O 1
ATOM 680 N N . GLU A 1 86 ? -9.679 -13.172 -13.139 1.00 88.62 86 GLU A N 1
ATOM 681 C CA . GLU A 1 86 ? -9.393 -11.997 -12.326 1.00 88.62 86 GLU A CA 1
ATOM 682 C C . GLU A 1 86 ? -8.233 -11.174 -12.889 1.00 88.62 86 GLU A C 1
ATOM 684 O O . GLU A 1 86 ? -8.357 -9.951 -12.970 1.00 88.62 86 GLU A O 1
ATOM 689 N N . LEU A 1 87 ? -7.152 -11.816 -13.350 1.00 91.62 87 LEU A N 1
ATOM 690 C CA . LEU A 1 87 ? -6.072 -11.099 -14.028 1.00 91.62 87 LEU A CA 1
ATOM 691 C C . LEU A 1 87 ? -6.600 -10.353 -15.258 1.00 91.62 87 LEU A C 1
ATOM 693 O O . LEU A 1 87 ? -6.330 -9.165 -15.413 1.00 91.62 87 LEU A O 1
ATOM 697 N N . LYS A 1 88 ? -7.406 -11.015 -16.097 1.00 91.75 88 LYS A N 1
ATOM 698 C CA . LYS A 1 88 ? -8.012 -10.398 -17.282 1.00 91.75 88 LYS A CA 1
ATOM 699 C C . LYS A 1 88 ? -8.830 -9.156 -16.918 1.00 91.75 88 LYS A C 1
ATOM 701 O O . LYS A 1 88 ? -8.699 -8.136 -17.586 1.00 91.75 88 LYS A O 1
ATOM 706 N N . ARG A 1 89 ? -9.601 -9.188 -15.821 1.00 91.06 89 ARG A N 1
ATOM 707 C CA . ARG A 1 89 ? -10.298 -7.990 -15.308 1.00 91.06 89 ARG A CA 1
ATOM 708 C C . ARG A 1 89 ? -9.321 -6.882 -14.905 1.00 91.06 89 ARG A C 1
ATOM 710 O O . ARG A 1 89 ? -9.532 -5.730 -15.264 1.00 91.06 89 ARG A O 1
ATOM 717 N N . ARG A 1 90 ? -8.230 -7.211 -14.204 1.00 93.12 90 ARG A N 1
ATOM 718 C CA . ARG A 1 90 ? -7.201 -6.240 -13.770 1.00 93.12 90 ARG A CA 1
ATOM 719 C C . ARG A 1 90 ? -6.330 -5.683 -14.899 1.00 93.12 90 ARG A C 1
ATOM 721 O O . ARG A 1 90 ? -5.607 -4.718 -14.662 1.00 93.12 90 ARG A O 1
ATOM 728 N N . LEU A 1 91 ? -6.390 -6.270 -16.091 1.00 94.31 91 LEU A N 1
ATOM 729 C CA . LEU A 1 91 ? -5.719 -5.795 -17.306 1.00 94.31 91 LEU A CA 1
ATOM 730 C C . LEU A 1 91 ? -6.695 -5.193 -18.332 1.00 94.31 91 LEU A C 1
ATOM 732 O O . LEU A 1 91 ? -6.259 -4.719 -19.378 1.00 94.31 91 LEU A O 1
ATOM 736 N N . GLY A 1 92 ? -7.998 -5.234 -18.041 1.00 89.69 92 GLY A N 1
ATOM 737 C CA . GLY A 1 92 ? -9.066 -4.871 -18.963 1.00 89.69 92 GLY A CA 1
ATOM 738 C C . GLY A 1 92 ? -9.387 -3.375 -19.008 1.00 89.69 92 GLY A C 1
ATOM 739 O O . GLY A 1 92 ? -8.540 -2.503 -18.801 1.00 89.69 92 GLY A O 1
ATOM 740 N N . ASN A 1 93 ? -10.647 -3.068 -19.311 1.00 88.44 93 ASN A N 1
ATOM 741 C CA . ASN A 1 93 ? -11.111 -1.692 -19.454 1.00 88.44 93 ASN A CA 1
ATOM 742 C C . ASN A 1 93 ? -10.942 -0.886 -18.152 1.00 88.44 93 ASN A C 1
ATOM 744 O O . ASN A 1 93 ? -11.105 -1.413 -17.054 1.00 88.44 93 ASN A O 1
ATOM 748 N N . GLY A 1 94 ? -10.554 0.387 -18.272 1.00 92.50 94 GLY A N 1
ATOM 749 C CA . GLY A 1 94 ? -10.272 1.255 -17.122 1.00 92.50 94 GLY A CA 1
ATOM 750 C C . GLY A 1 94 ? -9.108 0.798 -16.235 1.00 92.50 94 GLY A C 1
ATOM 751 O O . GLY A 1 94 ? -8.871 1.388 -15.183 1.00 92.50 94 GLY A O 1
ATOM 752 N N . ARG A 1 95 ? -8.368 -0.244 -16.629 1.00 95.50 95 ARG A N 1
ATOM 753 C CA . ARG A 1 95 ? -7.241 -0.788 -15.874 1.00 95.50 95 ARG A CA 1
ATOM 754 C C . ARG A 1 95 ? -5.961 -0.738 -16.680 1.00 95.50 95 ARG A C 1
ATOM 756 O O . ARG A 1 95 ? -5.951 -0.965 -17.886 1.00 95.50 95 ARG A O 1
ATOM 763 N N . ARG A 1 96 ? -4.853 -0.446 -16.013 1.00 96.31 96 ARG A N 1
ATOM 764 C CA . ARG A 1 96 ? -3.516 -0.525 -16.601 1.00 96.31 96 ARG A CA 1
ATOM 765 C C . ARG A 1 96 ? -2.609 -1.302 -15.669 1.00 96.31 96 ARG A C 1
ATOM 767 O O . ARG A 1 96 ? -2.753 -1.234 -14.452 1.00 96.31 96 ARG A O 1
ATOM 774 N N . CYS A 1 97 ? -1.679 -2.039 -16.251 1.00 96.31 97 CYS A N 1
ATOM 775 C CA . CYS A 1 97 ? -0.599 -2.663 -15.517 1.00 96.31 97 CYS A CA 1
ATOM 776 C C . CYS A 1 97 ? 0.710 -2.321 -16.212 1.00 96.31 97 CYS A C 1
ATOM 778 O O . CYS A 1 97 ? 0.806 -2.397 -17.438 1.00 96.31 97 CYS A O 1
ATOM 780 N N . PHE A 1 98 ? 1.695 -1.919 -15.425 1.00 95.62 98 PHE A N 1
ATOM 781 C CA . PHE A 1 98 ? 3.030 -1.615 -15.910 1.00 95.62 98 PHE A CA 1
ATOM 782 C C . PHE A 1 98 ? 4.048 -2.411 -15.113 1.00 95.62 98 PHE A C 1
ATOM 784 O O . PHE A 1 98 ? 3.878 -2.575 -13.907 1.00 95.62 98 PHE A O 1
ATOM 791 N N . ALA A 1 99 ? 5.102 -2.873 -15.771 1.00 94.44 99 ALA A N 1
ATOM 792 C CA . ALA A 1 99 ? 6.199 -3.591 -15.145 1.00 94.44 99 ALA A CA 1
ATOM 793 C C . ALA A 1 99 ? 7.543 -2.977 -15.548 1.00 94.44 99 ALA A C 1
ATOM 795 O O . ALA A 1 99 ? 7.714 -2.507 -16.672 1.00 94.44 99 ALA A O 1
ATOM 796 N N . PHE A 1 100 ? 8.483 -2.969 -14.605 1.00 92.69 100 PHE A N 1
ATOM 797 C CA . PHE A 1 100 ? 9.857 -2.533 -14.820 1.00 92.69 100 PHE A CA 1
ATOM 798 C C . PHE A 1 100 ? 10.756 -3.744 -15.014 1.00 92.69 100 PHE A C 1
ATOM 800 O O . PHE A 1 100 ? 10.793 -4.639 -14.166 1.00 92.69 100 PHE A O 1
ATOM 807 N N . PHE A 1 101 ? 11.516 -3.727 -16.101 1.00 92.62 101 PHE A N 1
ATOM 808 C CA . PHE A 1 101 ? 12.466 -4.768 -16.467 1.00 92.62 101 PHE A CA 1
ATOM 809 C C . PHE A 1 101 ? 13.874 -4.200 -16.512 1.00 92.62 101 PHE A C 1
ATOM 811 O O . PHE A 1 101 ? 14.073 -3.035 -16.852 1.00 92.62 101 PHE A O 1
ATOM 818 N N . HIS A 1 102 ? 14.861 -5.028 -16.196 1.00 91.38 102 HIS A N 1
ATOM 819 C CA . HIS A 1 102 ? 16.263 -4.669 -16.365 1.00 91.38 102 HIS A CA 1
ATOM 820 C C . HIS A 1 102 ? 16.852 -5.470 -17.537 1.00 91.38 102 HIS A C 1
ATOM 822 O O . HIS A 1 102 ? 16.619 -6.676 -17.594 1.00 91.38 102 HIS A O 1
ATOM 828 N N . PRO A 1 103 ? 17.656 -4.873 -18.438 1.00 89.56 103 PRO A N 1
ATOM 829 C CA . PRO A 1 103 ? 18.204 -5.562 -19.612 1.00 89.56 103 PRO A CA 1
ATOM 830 C C . PRO A 1 103 ? 18.973 -6.851 -19.298 1.00 89.56 103 PRO A C 1
ATOM 832 O O . PRO A 1 103 ? 18.946 -7.795 -20.076 1.00 89.56 103 PRO A O 1
ATOM 835 N N . SER A 1 104 ? 19.649 -6.909 -18.147 1.00 87.62 104 SER A N 1
ATOM 836 C CA . SER A 1 104 ? 20.373 -8.112 -17.698 1.00 87.62 104 SER A CA 1
ATOM 837 C C . SER A 1 104 ? 19.486 -9.196 -17.074 1.00 87.62 104 SER A C 1
ATOM 839 O O . SER A 1 104 ? 20.002 -10.258 -16.738 1.00 87.62 104 SER A O 1
ATOM 841 N N . ILE A 1 105 ? 18.196 -8.922 -16.851 1.00 88.94 105 ILE A N 1
ATOM 842 C CA . ILE A 1 105 ? 17.197 -9.885 -16.367 1.00 88.94 105 ILE A CA 1
ATOM 843 C C . ILE A 1 105 ? 15.861 -9.617 -17.098 1.00 88.94 105 ILE A C 1
ATOM 845 O O . ILE A 1 105 ? 14.891 -9.177 -16.477 1.00 88.94 105 ILE A O 1
ATOM 849 N N . PRO A 1 106 ? 15.817 -9.808 -18.429 1.00 87.69 106 PRO A N 1
ATOM 850 C CA . PRO A 1 106 ? 14.715 -9.326 -19.264 1.00 87.69 106 PRO A CA 1
ATOM 851 C C . PRO A 1 106 ? 13.394 -10.058 -19.002 1.00 87.69 106 PRO A C 1
ATOM 853 O O . PRO A 1 106 ? 12.331 -9.470 -19.164 1.00 87.69 106 PRO A O 1
ATOM 856 N N . ASP A 1 107 ? 13.450 -11.309 -18.545 1.00 89.25 107 ASP A N 1
ATOM 857 C CA . ASP A 1 107 ? 12.256 -12.131 -18.330 1.00 89.25 107 ASP A CA 1
ATOM 858 C C . ASP A 1 107 ? 11.634 -11.952 -16.937 1.00 89.25 107 ASP A C 1
ATOM 860 O O . ASP A 1 107 ? 10.577 -12.523 -16.656 1.00 89.25 107 ASP A O 1
ATOM 864 N N . GLU A 1 108 ? 12.275 -11.202 -16.034 1.00 91.25 108 GLU A N 1
ATOM 865 C CA . GLU A 1 108 ? 11.788 -10.989 -14.668 1.00 91.25 108 GLU A CA 1
ATOM 866 C C . GLU A 1 108 ? 11.258 -9.563 -14.483 1.00 91.25 108 GLU A C 1
ATOM 868 O O . GLU A 1 108 ? 12.047 -8.611 -14.483 1.00 91.25 108 GLU A O 1
ATOM 873 N N . PRO A 1 109 ? 9.944 -9.381 -14.248 1.00 93.12 109 PRO A N 1
ATOM 874 C CA . PRO A 1 109 ? 9.432 -8.078 -13.850 1.00 93.12 109 PRO A CA 1
ATOM 875 C C . PRO A 1 109 ? 9.959 -7.782 -12.449 1.00 93.12 109 PRO A C 1
ATOM 877 O O . PRO A 1 109 ? 9.666 -8.536 -11.532 1.00 93.12 109 PRO A O 1
ATOM 880 N N . LEU A 1 110 ? 10.729 -6.715 -12.243 1.00 91.44 110 LEU A N 1
ATOM 881 C CA . LEU A 1 110 ? 11.316 -6.395 -10.931 1.00 91.44 110 LEU A CA 1
ATOM 882 C C . LEU A 1 110 ? 10.298 -5.765 -9.980 1.00 91.44 110 LEU A C 1
ATOM 884 O O . LEU A 1 110 ? 10.255 -6.061 -8.781 1.00 91.44 110 LEU A O 1
ATOM 888 N N . VAL A 1 111 ? 9.476 -4.884 -10.542 1.00 90.88 111 VAL A N 1
ATOM 889 C CA . VAL A 1 111 ? 8.324 -4.269 -9.891 1.00 90.88 111 VAL A CA 1
ATOM 890 C C . VAL A 1 111 ? 7.228 -4.152 -10.927 1.00 90.88 111 VAL A C 1
ATOM 892 O O . VAL A 1 111 ? 7.500 -3.793 -12.072 1.00 90.88 111 VAL A O 1
ATOM 895 N N . PHE A 1 112 ? 5.993 -4.409 -10.522 1.00 93.19 112 PHE A N 1
ATOM 896 C CA . PHE A 1 112 ? 4.834 -4.088 -11.335 1.00 93.19 112 PHE A CA 1
ATOM 897 C C . PHE A 1 112 ? 3.783 -3.344 -10.528 1.00 93.19 112 PHE A C 1
ATOM 899 O O . PHE A 1 112 ? 3.742 -3.406 -9.296 1.00 93.19 112 PHE A O 1
ATOM 906 N N . VAL A 1 113 ? 2.956 -2.604 -11.254 1.00 94.88 113 VAL A N 1
ATOM 907 C CA . VAL A 1 113 ? 1.987 -1.674 -10.701 1.00 94.88 113 VAL A CA 1
ATOM 908 C C . VAL A 1 113 ? 0.666 -1.843 -11.414 1.00 94.88 113 VAL A C 1
ATOM 910 O O . VAL A 1 113 ? 0.613 -1.754 -12.640 1.00 94.88 113 VAL A O 1
ATOM 913 N N . HIS A 1 114 ? -0.400 -2.035 -10.647 1.00 96.44 114 HIS A N 1
ATOM 914 C CA . HIS A 1 114 ? -1.759 -1.972 -11.151 1.00 96.44 114 HIS A CA 1
ATOM 915 C C . HIS A 1 114 ? -2.375 -0.597 -10.891 1.00 96.44 114 HIS A C 1
ATOM 917 O O . HIS A 1 114 ? -2.312 -0.054 -9.784 1.00 96.44 114 HIS A O 1
ATOM 923 N N . VAL A 1 115 ? -3.002 -0.059 -11.934 1.00 97.62 115 VAL A N 1
ATOM 924 C CA . VAL A 1 115 ? -3.616 1.266 -11.956 1.00 97.62 115 VAL A CA 1
ATOM 925 C C . VAL A 1 115 ? -5.071 1.158 -12.388 1.00 97.62 115 VAL A C 1
ATOM 927 O O . VAL A 1 115 ? -5.408 0.422 -13.318 1.00 97.62 115 VAL A O 1
ATOM 930 N N . ALA A 1 116 ? -5.932 1.903 -11.712 1.00 97.69 116 ALA A N 1
ATOM 931 C CA . ALA A 1 116 ? -7.325 2.109 -12.065 1.00 97.69 116 ALA A CA 1
ATOM 932 C C . ALA A 1 116 ? -7.530 3.540 -12.570 1.00 97.69 116 ALA A C 1
ATOM 934 O O . ALA A 1 116 ? -7.103 4.491 -11.923 1.00 97.69 116 ALA A O 1
ATOM 935 N N . LEU A 1 117 ? -8.184 3.690 -13.715 1.00 97.50 117 LEU A N 1
ATOM 936 C CA . LEU A 1 117 ? -8.580 4.978 -14.272 1.00 97.50 117 LEU A CA 1
ATOM 937 C C . LEU A 1 117 ? -9.980 5.320 -13.761 1.00 97.50 117 LEU A C 1
ATOM 939 O O . LEU A 1 117 ? -10.911 4.539 -13.945 1.00 97.50 117 LEU A O 1
ATOM 943 N N . MET A 1 118 ? -10.117 6.459 -13.086 1.00 96.06 118 MET A N 1
ATOM 944 C CA . MET A 1 118 ? -11.329 6.850 -12.361 1.00 96.06 118 MET A CA 1
ATOM 945 C C . MET A 1 118 ? -11.633 8.341 -12.546 1.00 96.06 118 MET A C 1
ATOM 947 O O . MET A 1 118 ? -10.806 9.116 -13.035 1.00 96.06 118 MET A O 1
ATOM 951 N N . GLN A 1 119 ? -12.842 8.763 -12.176 1.00 94.12 119 GLN A N 1
ATOM 952 C CA . GLN A 1 119 ? -13.209 10.185 -12.178 1.00 94.12 119 GLN A CA 1
ATOM 953 C C . GLN A 1 119 ? -12.639 10.937 -10.970 1.00 94.12 119 GLN A C 1
ATOM 955 O O . GLN A 1 119 ? -12.312 12.118 -11.073 1.00 94.12 119 GLN A O 1
ATOM 960 N N . GLU A 1 120 ? -12.471 10.243 -9.848 1.00 95.25 120 GLU A N 1
ATOM 961 C CA . GLU A 1 120 ? -12.025 10.799 -8.573 1.00 95.25 120 GLU A CA 1
ATOM 962 C C . GLU A 1 120 ? -11.127 9.812 -7.813 1.00 95.25 120 GLU A C 1
ATOM 964 O O . GLU A 1 120 ? -10.907 8.679 -8.251 1.00 95.25 120 GLU A O 1
ATOM 969 N N . ILE A 1 121 ? -10.574 10.251 -6.677 1.00 97.44 121 ILE A N 1
ATOM 970 C CA . ILE A 1 121 ? -9.728 9.409 -5.824 1.00 97.44 121 ILE A CA 1
ATOM 971 C C . ILE A 1 121 ? -10.570 8.306 -5.178 1.00 97.44 121 ILE A C 1
ATOM 973 O O . ILE A 1 121 ? -11.487 8.590 -4.405 1.00 97.44 121 ILE A O 1
ATOM 977 N N . ALA A 1 122 ? -10.203 7.049 -5.441 1.00 97.50 122 ALA A N 1
ATOM 978 C CA . ALA A 1 122 ? -10.882 5.891 -4.872 1.00 97.50 122 ALA A CA 1
ATOM 979 C C . ALA A 1 122 ? -10.847 5.880 -3.341 1.00 97.50 122 ALA A C 1
ATOM 981 O O . ALA A 1 122 ? -9.809 6.140 -2.724 1.00 97.50 122 ALA A O 1
ATOM 982 N N . SER A 1 123 ? -11.966 5.484 -2.740 1.00 97.00 123 SER A N 1
ATOM 983 C CA . SER A 1 123 ? -12.089 5.256 -1.299 1.00 97.00 123 SER A CA 1
ATOM 984 C C . SER A 1 123 ? -12.033 3.777 -0.916 1.00 97.00 123 SER A C 1
ATOM 986 O O . SER A 1 123 ? -11.774 3.469 0.239 1.00 97.00 123 SER A O 1
ATOM 988 N N . SER A 1 124 ? -12.262 2.847 -1.849 1.00 97.75 124 SER A N 1
ATOM 989 C CA . SER A 1 124 ? -12.271 1.406 -1.553 1.00 97.75 124 SER A CA 1
ATOM 990 C C . SER A 1 124 ? -11.912 0.534 -2.755 1.00 97.75 124 SER A C 1
ATOM 992 O O . SER A 1 124 ? -12.112 0.922 -3.910 1.00 97.75 124 SER A O 1
ATOM 994 N N . MET A 1 125 ? -11.471 -0.696 -2.488 1.00 95.19 125 MET A N 1
ATOM 995 C CA . MET A 1 125 ? -11.254 -1.709 -3.527 1.00 95.19 125 MET A CA 1
ATOM 996 C C . MET A 1 125 ? -12.548 -2.066 -4.269 1.00 95.19 125 MET A C 1
ATOM 998 O O . MET A 1 125 ? -12.523 -2.342 -5.470 1.00 95.19 125 MET A O 1
ATOM 1002 N N . GLN A 1 126 ? -13.686 -1.987 -3.576 1.00 93.94 126 GLN A N 1
ATOM 1003 C CA . GLN A 1 126 ? -15.006 -2.179 -4.167 1.00 93.94 126 GLN A CA 1
ATOM 1004 C C . GLN A 1 126 ? -15.331 -1.077 -5.185 1.00 93.94 126 GLN A C 1
ATOM 1006 O O . GLN A 1 126 ? -15.680 -1.385 -6.320 1.00 93.94 126 GLN A O 1
ATOM 1011 N N . SER A 1 127 ? -15.107 0.198 -4.835 1.00 95.25 127 SER A N 1
ATOM 1012 C CA . SER A 1 127 ? -15.305 1.317 -5.774 1.00 95.25 127 SER A CA 1
ATOM 1013 C C . SER A 1 127 ? -14.405 1.214 -7.005 1.00 95.25 127 SER A C 1
ATOM 1015 O O . SER A 1 127 ? -14.833 1.519 -8.115 1.00 95.25 127 SER A O 1
ATOM 1017 N N . ILE A 1 128 ? -13.172 0.729 -6.818 1.00 95.00 128 ILE A N 1
ATOM 1018 C CA . ILE A 1 128 ? -12.227 0.478 -7.903 1.00 95.00 128 ILE A CA 1
ATOM 1019 C C . ILE A 1 128 ? -12.819 -0.555 -8.854 1.00 95.00 128 ILE A C 1
ATOM 1021 O O . ILE A 1 128 ? -12.818 -0.311 -10.060 1.00 95.00 128 ILE A O 1
ATOM 1025 N N . ARG A 1 129 ? -13.319 -1.690 -8.345 1.00 91.75 129 ARG A N 1
ATOM 1026 C CA . ARG A 1 129 ? -13.959 -2.748 -9.144 1.00 91.75 129 ARG A CA 1
ATOM 1027 C C . ARG A 1 129 ? -15.147 -2.209 -9.934 1.00 91.75 129 ARG A C 1
ATOM 1029 O O . ARG A 1 129 ? -15.104 -2.226 -11.164 1.00 91.75 129 ARG A O 1
ATOM 1036 N N . ASP A 1 130 ? -16.137 -1.683 -9.227 1.00 91.88 130 ASP A N 1
ATOM 1037 C CA . ASP A 1 130 ? -17.451 -1.386 -9.791 1.00 91.88 130 ASP A CA 1
ATOM 1038 C C . ASP A 1 130 ? -17.375 -0.266 -10.836 1.00 91.88 130 ASP A C 1
ATOM 1040 O O . ASP A 1 130 ? -17.904 -0.402 -11.940 1.00 91.88 130 ASP A O 1
ATOM 1044 N N . GLN A 1 131 ? -16.636 0.813 -10.545 1.00 91.56 131 GLN A N 1
ATOM 1045 C CA . GLN A 1 131 ? -16.562 1.962 -11.451 1.00 91.56 131 GLN A CA 1
ATOM 1046 C C . GLN A 1 131 ? -15.820 1.653 -12.753 1.00 91.56 131 GLN A C 1
ATOM 1048 O O . GLN A 1 131 ? -16.167 2.202 -13.794 1.00 91.56 131 GLN A O 1
ATOM 1053 N N . THR A 1 132 ? -14.804 0.785 -12.736 1.00 89.31 132 THR A N 1
ATOM 1054 C CA . THR A 1 132 ? -14.087 0.456 -13.982 1.00 89.31 132 THR A CA 1
ATOM 1055 C C . THR A 1 132 ? -14.781 -0.586 -14.834 1.00 89.31 132 THR A C 1
ATOM 1057 O O . THR A 1 132 ? -14.607 -0.571 -16.048 1.00 89.31 132 THR A O 1
ATOM 1060 N N . GLU A 1 133 ? -15.568 -1.476 -14.228 1.00 88.12 133 GLU A N 1
ATOM 1061 C CA . GLU A 1 133 ? -16.401 -2.413 -14.989 1.00 88.12 133 GLU A CA 1
ATOM 1062 C C . GLU A 1 133 ? -17.532 -1.674 -15.720 1.00 88.12 133 GLU A C 1
ATOM 1064 O O . GLU A 1 133 ? -17.899 -2.054 -16.828 1.00 88.12 133 GLU A O 1
ATOM 1069 N N . GLN A 1 134 ? -18.017 -0.571 -15.141 1.00 87.38 134 GLN A N 1
ATOM 1070 C CA . GLN A 1 134 ? -19.040 0.306 -15.721 1.00 87.38 134 GLN A CA 1
ATOM 1071 C C . GLN A 1 134 ? -18.463 1.461 -16.560 1.00 87.38 134 GLN A C 1
ATOM 1073 O O . GLN A 1 134 ? -19.211 2.309 -17.050 1.00 87.38 134 GLN A O 1
ATOM 1078 N N . LEU A 1 135 ? -17.139 1.534 -16.728 1.00 88.00 135 LEU A N 1
ATOM 1079 C CA . LEU A 1 135 ? -16.496 2.655 -17.406 1.00 88.00 135 LEU A CA 1
ATOM 1080 C C . LEU A 1 135 ? -16.782 2.619 -18.910 1.00 88.00 135 LEU A C 1
ATOM 1082 O O . LEU A 1 135 ? -16.231 1.791 -19.632 1.00 88.00 135 LEU A O 1
ATOM 1086 N N . ALA A 1 136 ? -17.594 3.559 -19.393 1.00 83.88 136 ALA A N 1
ATOM 1087 C CA . ALA A 1 136 ? -17.904 3.668 -20.817 1.00 83.88 136 ALA A CA 1
ATOM 1088 C C . ALA A 1 136 ? -16.683 4.102 -21.645 1.00 83.88 136 ALA A C 1
ATOM 1090 O O . ALA A 1 136 ? -16.376 3.491 -22.665 1.00 83.88 136 ALA A O 1
ATOM 1091 N N . GLU A 1 137 ? -15.960 5.132 -21.191 1.00 86.12 137 GLU A N 1
ATOM 1092 C CA . GLU A 1 137 ? -14.844 5.705 -21.943 1.00 86.12 137 GLU A CA 1
ATOM 1093 C C . GLU A 1 137 ? -13.676 6.086 -21.023 1.00 86.12 137 GLU A C 1
ATOM 1095 O O . GLU A 1 137 ? -13.767 6.991 -20.192 1.00 86.12 137 GLU A O 1
ATOM 1100 N N . ALA A 1 138 ? -12.541 5.401 -21.180 1.00 85.12 138 ALA A N 1
ATOM 1101 C CA . ALA A 1 138 ? -11.350 5.658 -20.368 1.00 85.12 138 ALA A CA 1
ATOM 1102 C C . ALA A 1 138 ? -10.716 7.035 -20.632 1.00 85.12 138 ALA A C 1
ATOM 1104 O O . ALA A 1 138 ? -10.066 7.588 -19.745 1.00 85.12 138 ALA A O 1
ATOM 1105 N N . SER A 1 139 ? -10.928 7.602 -21.824 1.00 83.12 139 SER A N 1
ATOM 1106 C CA . SER A 1 139 ? -10.413 8.917 -22.232 1.00 83.12 139 SER A CA 1
ATOM 1107 C C . SER A 1 139 ? -10.897 10.057 -21.327 1.00 83.12 139 SER A C 1
ATOM 1109 O O . SER A 1 139 ? -10.173 11.029 -21.141 1.00 83.12 139 SER A O 1
ATOM 1111 N N . GLN A 1 140 ? -12.084 9.919 -20.724 1.00 85.94 140 GLN A N 1
ATOM 1112 C CA . GLN A 1 140 ? -12.725 10.949 -19.902 1.00 85.94 140 GLN A CA 1
ATOM 1113 C C . GLN A 1 140 ? -12.324 10.898 -18.422 1.00 85.94 140 GLN A C 1
ATOM 1115 O O . GLN A 1 140 ? -12.811 11.699 -17.619 1.00 85.94 140 GLN A O 1
ATOM 1120 N N . THR A 1 141 ? -11.484 9.940 -18.030 1.00 92.12 141 THR A N 1
ATOM 1121 C CA . THR A 1 141 ? -11.040 9.792 -16.641 1.00 92.12 141 THR A CA 1
ATOM 1122 C C . THR A 1 141 ? -10.085 10.913 -16.236 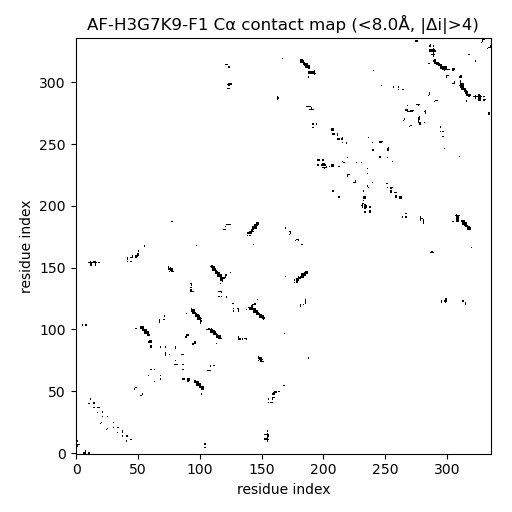1.00 92.12 141 THR A C 1
ATOM 1124 O O . THR A 1 141 ? -9.339 11.458 -17.049 1.00 92.12 141 THR A O 1
ATOM 1127 N N . LYS A 1 142 ? -10.127 11.284 -14.954 1.00 95.94 142 LYS A N 1
ATOM 1128 C CA . LYS A 1 142 ? -9.369 12.420 -14.401 1.00 95.94 142 LYS A CA 1
ATOM 1129 C C . LYS A 1 142 ? -8.354 11.995 -13.346 1.00 95.94 142 LYS A C 1
ATOM 1131 O O . LYS A 1 142 ? -7.429 12.759 -13.060 1.00 95.94 142 LYS A O 1
ATOM 1136 N N . ALA A 1 143 ? -8.507 10.795 -12.792 1.00 97.31 143 ALA A N 1
ATOM 1137 C CA . ALA A 1 143 ? -7.671 10.250 -11.739 1.00 97.31 143 ALA A CA 1
ATOM 1138 C C . ALA A 1 143 ? -7.081 8.885 -12.124 1.00 97.31 143 ALA A C 1
ATOM 1140 O O . ALA A 1 143 ? -7.774 8.019 -12.654 1.00 97.31 143 ALA A O 1
ATOM 1141 N N . ALA A 1 144 ? -5.802 8.686 -11.815 1.00 97.94 144 ALA A N 1
ATOM 1142 C CA . ALA A 1 144 ? -5.118 7.402 -11.886 1.00 97.94 144 ALA A CA 1
ATOM 1143 C C . ALA A 1 144 ? -4.819 6.905 -10.468 1.00 97.94 144 ALA A C 1
ATOM 1145 O O . ALA A 1 144 ? -4.087 7.556 -9.717 1.00 97.94 144 ALA A O 1
ATOM 1146 N N . ILE A 1 145 ? -5.401 5.756 -10.117 1.00 98.12 145 ILE A N 1
ATOM 1147 C CA . ILE A 1 145 ? -5.330 5.161 -8.784 1.00 98.12 145 ILE A CA 1
ATOM 1148 C C . ILE A 1 145 ? -4.408 3.948 -8.787 1.00 98.12 145 ILE A C 1
ATOM 1150 O O . ILE A 1 145 ? -4.747 2.900 -9.334 1.00 98.12 145 ILE A O 1
ATOM 1154 N N . PHE A 1 146 ? -3.245 4.084 -8.160 1.00 97.31 146 PHE A N 1
ATOM 1155 C CA . PHE A 1 146 ? -2.272 3.014 -7.951 1.00 97.31 146 PHE A CA 1
ATOM 1156 C C . PHE A 1 146 ? -2.719 2.138 -6.775 1.00 97.31 146 PHE A C 1
ATOM 1158 O O . PHE A 1 146 ? -2.529 2.508 -5.617 1.00 97.31 146 PHE A O 1
ATOM 1165 N N . TYR A 1 147 ? -3.347 0.999 -7.060 1.00 96.25 147 TYR A N 1
ATOM 1166 C CA . TYR A 1 147 ? -3.982 0.160 -6.031 1.00 96.25 147 TYR A CA 1
ATOM 1167 C C . TYR A 1 147 ? -3.204 -1.119 -5.704 1.00 96.25 147 TYR A C 1
ATOM 1169 O O . TYR A 1 147 ? -3.518 -1.818 -4.749 1.00 96.25 147 TYR A O 1
ATOM 1177 N N . SER A 1 148 ? -2.178 -1.448 -6.489 1.00 94.44 148 SER A N 1
ATOM 1178 C CA . SER A 1 148 ? -1.213 -2.491 -6.137 1.00 94.44 148 SER A CA 1
ATOM 1179 C C . SER A 1 148 ? 0.152 -2.145 -6.712 1.00 94.44 148 SER A C 1
ATOM 1181 O O . SER A 1 148 ? 0.263 -1.796 -7.887 1.00 94.44 148 SER A O 1
ATOM 1183 N N . ILE A 1 149 ? 1.185 -2.242 -5.877 1.00 92.31 149 ILE A N 1
ATOM 1184 C CA . ILE A 1 149 ? 2.595 -2.130 -6.255 1.00 92.31 149 ILE A CA 1
ATOM 1185 C C . ILE A 1 149 ? 3.295 -3.330 -5.631 1.00 92.31 149 ILE A C 1
ATOM 1187 O O . ILE A 1 149 ? 3.364 -3.448 -4.407 1.00 92.31 149 ILE A O 1
ATOM 1191 N N . SER A 1 150 ? 3.814 -4.218 -6.470 1.00 90.81 150 SER A N 1
ATOM 1192 C CA . SER A 1 150 ? 4.432 -5.465 -6.027 1.00 90.81 150 SER A CA 1
ATOM 1193 C C . SER A 1 150 ? 5.884 -5.518 -6.483 1.00 90.81 150 SER A C 1
ATOM 1195 O O . SER A 1 150 ? 6.172 -5.476 -7.678 1.00 90.81 150 SER A O 1
ATOM 1197 N N . SER A 1 151 ? 6.806 -5.614 -5.522 1.00 88.31 151 SER A N 1
ATOM 1198 C CA . SER A 1 151 ? 8.208 -5.941 -5.792 1.00 88.31 151 SER A CA 1
ATOM 1199 C C . SER A 1 151 ? 8.374 -7.455 -5.777 1.00 88.31 151 SER A C 1
ATOM 1201 O O . SER A 1 151 ? 8.015 -8.118 -4.804 1.00 88.31 151 SER A O 1
ATOM 1203 N N . THR A 1 152 ? 8.907 -8.002 -6.861 1.00 88.12 152 THR A N 1
ATOM 1204 C CA . THR A 1 152 ? 8.965 -9.453 -7.085 1.00 88.12 152 THR A CA 1
ATOM 1205 C C . THR A 1 152 ? 10.233 -10.063 -6.487 1.00 88.12 152 THR A C 1
ATOM 1207 O O . THR A 1 152 ? 10.215 -11.163 -5.930 1.00 88.12 152 THR A O 1
ATOM 1210 N N . GLN A 1 153 ? 11.337 -9.313 -6.537 1.00 88.56 153 GLN A N 1
ATOM 1211 C CA . GLN A 1 153 ? 12.661 -9.785 -6.165 1.00 88.56 153 GLN A CA 1
ATOM 1212 C C . GLN A 1 153 ? 13.004 -9.398 -4.726 1.00 88.56 153 GLN A C 1
ATOM 1214 O O . GLN A 1 153 ? 13.465 -8.291 -4.443 1.00 88.56 153 GLN A O 1
ATOM 1219 N N . LYS A 1 154 ? 12.870 -10.349 -3.794 1.00 89.44 154 LYS A N 1
ATOM 1220 C CA . LYS A 1 154 ? 13.244 -10.153 -2.375 1.00 89.44 154 LYS A CA 1
ATOM 1221 C C . LYS A 1 154 ? 14.703 -9.722 -2.199 1.00 89.44 154 LYS A C 1
ATOM 1223 O O . LYS A 1 154 ? 15.013 -8.956 -1.288 1.00 89.44 154 LYS A O 1
ATOM 1228 N N . GLY A 1 155 ? 15.583 -10.173 -3.091 1.00 91.06 155 GLY A N 1
ATOM 1229 C CA . GLY A 1 155 ? 16.990 -9.781 -3.134 1.00 91.06 155 GLY A CA 1
ATOM 1230 C C . GLY A 1 155 ? 17.222 -8.307 -3.454 1.00 91.06 155 GLY A C 1
ATOM 1231 O O . GLY A 1 155 ? 18.290 -7.787 -3.162 1.00 91.06 155 GLY A O 1
ATOM 1232 N N . LEU A 1 156 ? 16.224 -7.599 -3.985 1.00 89.88 156 LEU A N 1
ATOM 1233 C CA . LEU A 1 156 ? 16.253 -6.151 -4.203 1.00 89.88 156 LEU A CA 1
ATOM 1234 C C . LEU A 1 156 ? 15.595 -5.378 -3.048 1.00 89.88 156 LEU A C 1
ATOM 1236 O O . LEU A 1 156 ? 15.473 -4.160 -3.103 1.00 89.88 156 LEU A O 1
ATOM 1240 N N . SER A 1 157 ? 15.233 -6.042 -1.944 1.00 87.50 157 SER A N 1
ATOM 1241 C CA . SER A 1 157 ? 14.658 -5.373 -0.774 1.00 87.50 157 SER A CA 1
ATOM 1242 C C . SER A 1 157 ? 15.569 -4.249 -0.266 1.00 87.50 157 SER A C 1
ATOM 1244 O O . SER A 1 157 ? 16.737 -4.466 0.083 1.00 87.50 157 SER A O 1
ATOM 1246 N N . GLY A 1 158 ? 15.017 -3.037 -0.200 1.00 81.50 158 GLY A N 1
ATOM 1247 C CA . GLY A 1 158 ? 15.722 -1.829 0.228 1.00 81.50 158 GLY A CA 1
ATOM 1248 C C . GLY A 1 158 ? 16.729 -1.276 -0.784 1.00 81.50 158 GLY A C 1
ATOM 1249 O O . GLY A 1 158 ? 17.428 -0.323 -0.436 1.00 81.50 158 GLY A O 1
ATOM 1250 N N . VAL A 1 159 ? 16.829 -1.866 -1.980 1.00 84.94 159 VAL A N 1
ATOM 1251 C CA . VAL A 1 159 ? 17.426 -1.215 -3.147 1.00 84.94 159 VAL A CA 1
ATOM 1252 C C . VAL A 1 159 ? 16.401 -0.226 -3.675 1.00 84.94 159 VAL A C 1
ATOM 1254 O O . VAL A 1 159 ? 15.231 -0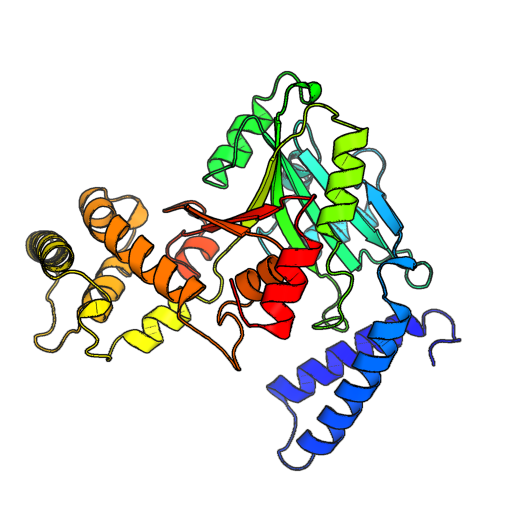.562 -3.853 1.00 84.94 159 VAL A O 1
ATOM 1257 N N . ASP A 1 160 ? 16.839 1.009 -3.863 1.00 76.00 160 ASP A N 1
ATOM 1258 C CA . ASP A 1 160 ? 16.003 2.042 -4.446 1.00 76.00 160 ASP A CA 1
ATOM 1259 C C . ASP A 1 160 ? 15.932 1.798 -5.956 1.00 76.00 160 ASP A C 1
ATOM 1261 O O . ASP A 1 160 ? 16.812 2.212 -6.704 1.00 76.00 160 ASP A O 1
ATOM 1265 N N . LEU A 1 161 ? 14.896 1.079 -6.394 1.00 69.94 161 LEU A N 1
ATOM 1266 C CA . LEU A 1 161 ? 14.594 0.883 -7.817 1.00 69.94 161 LEU A CA 1
ATOM 1267 C C . LEU A 1 161 ? 14.043 2.162 -8.460 1.00 69.94 161 LEU A C 1
ATOM 1269 O O . LEU A 1 161 ? 13.603 2.131 -9.606 1.00 69.94 161 LEU A O 1
ATOM 1273 N N . GLY A 1 162 ? 14.049 3.268 -7.709 1.00 55.94 162 GLY A N 1
ATOM 1274 C CA . GLY A 1 162 ? 13.593 4.574 -8.114 1.00 55.94 162 GLY A CA 1
ATOM 1275 C C . GLY A 1 162 ? 12.555 5.164 -7.203 1.00 55.94 162 GLY A C 1
ATOM 1276 O O . GLY A 1 162 ? 11.421 4.692 -7.197 1.00 55.94 162 GLY A O 1
ATOM 1277 N N . ASN A 1 163 ? 12.876 6.333 -6.648 1.00 62.72 163 ASN A N 1
ATOM 1278 C CA . ASN A 1 163 ? 11.906 7.265 -6.064 1.00 62.72 163 ASN A CA 1
ATOM 1279 C C . ASN A 1 163 ? 10.855 7.776 -7.086 1.00 62.72 163 ASN A C 1
ATOM 1281 O O . ASN A 1 163 ? 9.994 8.585 -6.753 1.00 62.72 163 ASN A O 1
ATOM 1285 N N . PHE A 1 164 ? 10.939 7.333 -8.347 1.00 68.62 164 PHE A N 1
ATOM 1286 C CA . PHE A 1 164 ? 10.180 7.841 -9.487 1.00 68.62 164 PHE A CA 1
ATOM 1287 C C . PHE A 1 164 ? 9.453 6.754 -10.275 1.00 68.62 164 PHE A C 1
ATOM 1289 O O . PHE A 1 164 ? 8.921 7.043 -11.342 1.00 68.62 164 PHE A O 1
ATOM 1296 N N . LEU A 1 165 ? 9.364 5.525 -9.760 1.00 81.94 165 LEU A N 1
ATOM 1297 C CA . LEU A 1 165 ? 8.590 4.462 -10.408 1.00 81.94 165 LEU A CA 1
ATOM 1298 C C . LEU A 1 165 ? 7.153 4.919 -10.719 1.00 81.94 165 LEU A C 1
ATOM 1300 O O . LEU A 1 165 ? 6.670 4.778 -11.841 1.00 81.94 165 LEU A O 1
ATOM 1304 N N . ILE A 1 166 ? 6.506 5.563 -9.746 1.00 87.25 166 ILE A N 1
ATOM 1305 C CA . ILE A 1 166 ? 5.168 6.142 -9.915 1.00 87.25 166 ILE A CA 1
ATOM 1306 C C . ILE A 1 166 ? 5.180 7.315 -10.896 1.00 87.25 166 ILE A C 1
ATOM 1308 O O . ILE A 1 166 ? 4.248 7.455 -11.681 1.00 87.25 166 ILE A O 1
ATOM 1312 N N . LYS A 1 167 ? 6.245 8.124 -10.906 1.00 89.19 167 LYS A N 1
ATOM 1313 C CA . LYS A 1 167 ? 6.399 9.254 -11.831 1.00 89.19 167 LYS A CA 1
ATOM 1314 C C . LYS A 1 167 ? 6.511 8.785 -13.284 1.00 89.19 167 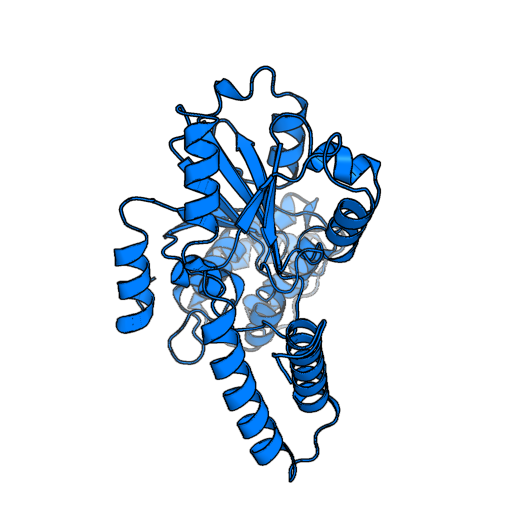LYS A C 1
ATOM 1316 O O . LYS A 1 167 ? 5.862 9.370 -14.144 1.00 89.19 167 LYS A O 1
ATOM 1321 N N . GLU A 1 168 ? 7.271 7.728 -13.566 1.00 90.62 168 GLU A N 1
ATOM 1322 C CA . GLU A 1 168 ? 7.397 7.169 -14.919 1.00 90.62 168 GLU A CA 1
ATOM 1323 C C . GLU A 1 168 ? 6.081 6.549 -15.401 1.00 90.62 168 GLU A C 1
ATOM 1325 O O . GLU A 1 168 ? 5.645 6.820 -16.521 1.00 90.62 168 GLU A O 1
ATOM 1330 N N . VAL A 1 169 ? 5.376 5.814 -14.532 1.00 94.06 169 VAL A N 1
ATOM 1331 C CA . VAL A 1 169 ? 4.031 5.316 -14.859 1.00 94.06 169 VAL A CA 1
ATOM 1332 C C . VAL A 1 169 ? 3.054 6.476 -15.078 1.00 94.06 169 VAL A C 1
ATOM 1334 O O . VAL A 1 169 ? 2.289 6.460 -16.039 1.00 94.06 169 VAL A O 1
ATOM 1337 N N . ALA A 1 170 ? 3.092 7.513 -14.238 1.00 94.19 170 ALA A N 1
ATOM 1338 C CA . ALA A 1 170 ? 2.242 8.692 -14.380 1.00 94.19 170 ALA A CA 1
ATOM 1339 C C . ALA A 1 170 ? 2.510 9.449 -15.690 1.00 94.19 170 ALA A C 1
ATOM 1341 O O . ALA A 1 170 ? 1.562 9.861 -16.355 1.00 94.19 170 ALA A O 1
ATOM 1342 N N . LYS A 1 171 ? 3.777 9.588 -16.106 1.00 93.06 171 LYS A N 1
ATOM 1343 C CA . LYS A 1 171 ? 4.146 10.159 -17.412 1.00 93.06 171 LYS A CA 1
ATOM 1344 C C . LYS A 1 171 ? 3.573 9.331 -18.560 1.00 93.06 171 LYS A C 1
ATOM 1346 O O . LYS A 1 171 ? 2.924 9.902 -19.432 1.00 93.06 171 LYS A O 1
ATOM 1351 N N . ALA A 1 172 ? 3.760 8.009 -18.539 1.00 94.94 172 ALA A N 1
ATOM 1352 C CA . ALA A 1 172 ? 3.224 7.113 -19.566 1.00 94.94 172 ALA A CA 1
ATOM 1353 C C . ALA A 1 172 ? 1.691 7.205 -19.657 1.00 94.94 172 ALA A C 1
ATOM 1355 O O . ALA A 1 172 ? 1.132 7.333 -20.745 1.00 94.94 172 ALA A O 1
ATOM 1356 N N . LEU A 1 173 ? 1.013 7.234 -18.506 1.00 96.12 173 LEU A N 1
ATOM 1357 C CA . LEU A 1 173 ? -0.433 7.422 -18.430 1.00 96.12 173 LEU A CA 1
ATOM 1358 C C . LEU A 1 173 ? -0.878 8.780 -18.966 1.00 96.12 173 LEU A C 1
ATOM 1360 O O . LEU A 1 173 ? -1.898 8.842 -19.632 1.00 96.12 173 LEU A O 1
ATOM 1364 N N . LYS A 1 174 ? -0.136 9.859 -18.707 1.00 95.06 174 LYS A N 1
ATOM 1365 C CA . LYS A 1 174 ? -0.488 11.209 -19.169 1.00 95.06 174 LYS A CA 1
ATOM 1366 C C . LYS A 1 174 ? -0.339 11.374 -20.684 1.00 95.06 174 LYS A C 1
ATOM 1368 O O . LYS A 1 174 ? -1.053 12.179 -21.274 1.00 95.06 174 LYS A O 1
ATOM 1373 N N . VAL A 1 175 ? 0.559 10.606 -21.307 1.00 94.88 175 VAL A N 1
ATOM 1374 C CA . VAL A 1 175 ? 0.665 10.512 -22.772 1.00 94.88 175 VAL A CA 1
ATOM 1375 C C . VAL A 1 175 ? -0.563 9.807 -23.355 1.00 94.88 175 VAL A C 1
ATOM 1377 O O . VAL A 1 175 ? -1.135 10.299 -24.322 1.00 94.88 175 VAL A O 1
ATOM 1380 N N . GLU A 1 176 ? -0.992 8.688 -22.760 1.00 93.88 176 GLU A N 1
ATOM 1381 C CA . GLU A 1 176 ? -2.183 7.944 -23.212 1.00 93.88 176 GLU A CA 1
ATOM 1382 C C . GLU A 1 176 ? -3.497 8.681 -22.873 1.00 93.88 176 GLU A C 1
ATOM 1384 O O . GLU A 1 176 ? -4.458 8.627 -23.636 1.00 93.88 176 GLU A O 1
ATOM 1389 N N . TYR A 1 177 ? -3.528 9.406 -21.752 1.00 95.31 177 TYR A N 1
ATOM 1390 C CA . TYR A 1 177 ? -4.705 10.065 -21.184 1.00 95.31 177 TYR A CA 1
ATOM 1391 C C . TYR A 1 177 ? -4.397 11.505 -20.745 1.00 95.31 177 TYR A C 1
ATOM 1393 O O . TYR A 1 177 ? -4.174 11.770 -19.557 1.00 95.31 177 TYR A O 1
ATOM 1401 N N . PRO A 1 178 ? -4.440 12.474 -21.676 1.00 94.38 178 PRO A N 1
ATOM 1402 C CA . PRO A 1 178 ? -4.090 13.867 -21.387 1.00 94.38 178 PRO A CA 1
ATOM 1403 C C . PRO A 1 178 ? -4.995 14.562 -20.357 1.00 94.38 178 PRO A C 1
ATOM 1405 O O . PRO A 1 178 ? -4.592 15.560 -19.761 1.00 94.38 178 PRO A O 1
ATOM 1408 N N . LEU A 1 179 ? -6.215 14.051 -20.136 1.00 95.44 179 LEU A N 1
ATOM 1409 C CA . LEU A 1 179 ? -7.170 14.595 -19.163 1.00 95.44 179 LEU A CA 1
ATOM 1410 C C . LEU A 1 179 ? -6.881 14.179 -17.710 1.00 95.44 179 LEU A C 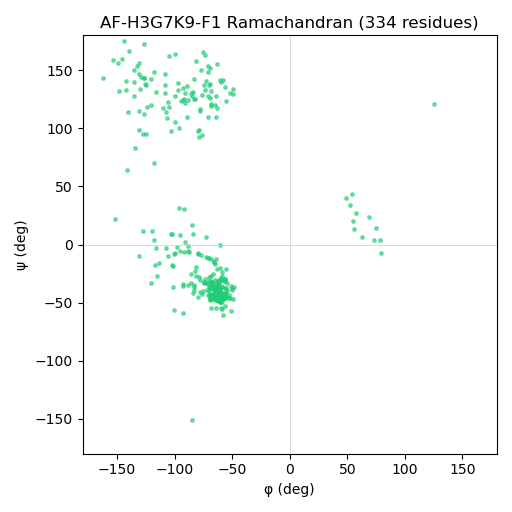1
ATOM 1412 O O . LEU A 1 179 ? -7.495 14.740 -16.797 1.00 95.44 179 LEU A O 1
ATOM 1416 N N . LEU A 1 180 ? -5.938 13.256 -17.475 1.00 96.56 180 LEU A N 1
ATOM 1417 C CA . LEU A 1 180 ? -5.524 12.878 -16.126 1.00 96.56 180 LEU A CA 1
ATOM 1418 C C . LEU A 1 180 ? -4.854 14.054 -15.410 1.00 96.56 180 LEU A C 1
ATOM 1420 O O . LEU A 1 180 ? -3.815 14.574 -15.827 1.00 96.56 180 LEU A O 1
ATOM 1424 N N . LYS A 1 181 ? -5.450 14.442 -14.284 1.00 95.50 181 LYS A N 1
ATOM 1425 C CA . LYS A 1 181 ? -4.986 15.533 -13.418 1.00 95.50 181 LYS A CA 1
ATOM 1426 C C . LYS A 1 181 ? -4.555 15.036 -12.046 1.00 95.50 181 LYS A C 1
ATOM 1428 O O . LYS A 1 181 ? -3.713 15.665 -11.413 1.00 95.50 181 LYS A O 1
ATOM 1433 N N . THR A 1 182 ? -5.116 13.920 -11.594 1.00 97.19 182 THR A N 1
ATOM 1434 C CA . THR A 1 182 ? -4.911 13.403 -10.244 1.00 97.19 182 THR A CA 1
ATOM 1435 C C . THR A 1 182 ? -4.208 12.055 -10.290 1.00 97.19 182 THR A C 1
ATOM 1437 O O . THR A 1 182 ? -4.622 11.148 -11.004 1.00 97.19 182 THR A O 1
ATOM 1440 N N . PHE A 1 183 ? -3.160 11.911 -9.488 1.00 97.56 183 PHE A N 1
ATOM 1441 C CA . PHE A 1 183 ? -2.420 10.667 -9.313 1.00 97.56 183 PHE A CA 1
ATOM 1442 C C . PHE A 1 183 ? -2.425 10.351 -7.825 1.00 97.56 183 PHE A C 1
ATOM 1444 O O . PHE A 1 183 ? -1.951 11.152 -7.023 1.00 97.56 183 PHE A O 1
ATOM 1451 N N . ALA A 1 184 ? -3.009 9.224 -7.441 1.00 97.75 184 ALA A N 1
ATOM 1452 C CA . ALA A 1 184 ? -3.117 8.840 -6.040 1.00 97.75 184 ALA A CA 1
ATOM 1453 C C . ALA A 1 184 ? -3.019 7.329 -5.894 1.00 97.75 184 ALA A C 1
ATOM 1455 O O . ALA A 1 184 ? -3.230 6.587 -6.844 1.00 97.75 184 ALA A O 1
ATOM 1456 N N . THR A 1 185 ? -2.690 6.853 -4.709 1.00 97.88 185 THR A N 1
ATOM 1457 C CA . THR A 1 185 ? -2.705 5.423 -4.400 1.00 97.88 185 THR A CA 1
ATOM 1458 C C . THR A 1 185 ? -3.974 5.053 -3.651 1.00 97.88 185 THR A C 1
ATOM 1460 O O . THR A 1 185 ? -4.661 5.921 -3.116 1.00 97.88 185 THR A O 1
ATOM 1463 N N . LEU A 1 186 ? -4.279 3.763 -3.595 1.00 98.25 186 LEU A N 1
ATOM 1464 C CA . LEU A 1 186 ? -5.102 3.183 -2.540 1.00 98.25 186 LEU A CA 1
ATOM 1465 C C . LEU A 1 186 ? -4.270 2.057 -1.924 1.00 98.25 186 LEU A C 1
ATOM 1467 O O . LEU A 1 186 ? -4.198 0.962 -2.473 1.00 98.25 186 LEU A O 1
ATOM 1471 N N . SER A 1 187 ? -3.575 2.370 -0.834 1.00 97.56 187 SER A N 1
ATOM 1472 C CA . SER A 1 187 ? -2.520 1.532 -0.263 1.00 97.56 187 SER A CA 1
ATOM 1473 C C . SER A 1 187 ? -2.957 0.864 1.047 1.00 97.56 187 SER A C 1
ATOM 1475 O O . SER A 1 187 ? -3.730 1.453 1.808 1.00 97.56 187 SER A O 1
ATOM 1477 N N . PRO A 1 188 ? -2.479 -0.359 1.342 1.00 97.06 188 PRO A N 1
ATOM 1478 C CA . PRO A 1 188 ? -2.778 -1.047 2.596 1.00 97.06 188 PRO A CA 1
ATOM 1479 C C . PRO A 1 188 ? -1.982 -0.465 3.775 1.00 97.06 188 PRO A C 1
ATOM 1481 O O . PRO A 1 188 ? -0.968 0.205 3.585 1.00 97.06 188 PRO A O 1
ATOM 1484 N N . LEU A 1 189 ? -2.397 -0.822 4.993 1.00 96.88 189 LEU A N 1
ATOM 1485 C CA . LEU A 1 189 ? -1.720 -0.492 6.253 1.00 96.88 189 LEU A CA 1
ATOM 1486 C C . LEU A 1 189 ? -1.273 -1.779 6.976 1.00 96.88 189 LEU A C 1
ATOM 1488 O O . LEU A 1 189 ? -1.845 -2.161 7.996 1.00 96.88 189 LEU A O 1
ATOM 1492 N N . PRO A 1 190 ? -0.271 -2.507 6.448 1.00 95.50 190 PRO A N 1
ATOM 1493 C CA . PRO A 1 190 ? -0.014 -3.907 6.796 1.00 95.50 190 PRO A CA 1
ATOM 1494 C C . PRO A 1 190 ? 0.430 -4.149 8.243 1.00 95.50 190 PRO A C 1
ATOM 1496 O O . PRO A 1 190 ? 0.493 -5.303 8.666 1.00 95.50 190 PRO A O 1
ATOM 1499 N N . GLN A 1 191 ? 0.838 -3.106 8.966 1.00 96.75 191 GLN A N 1
ATOM 1500 C CA . GLN A 1 191 ? 1.378 -3.191 10.324 1.00 96.75 191 GLN A CA 1
ATOM 1501 C C . GLN A 1 191 ? 0.546 -2.395 11.342 1.00 96.75 191 GLN A C 1
ATOM 1503 O O . GLN A 1 191 ? 0.988 -2.237 12.479 1.00 96.75 191 GLN A O 1
ATOM 1508 N N . PHE A 1 192 ? -0.654 -1.936 10.966 1.00 98.38 192 PHE A N 1
ATOM 1509 C CA . PHE A 1 192 ? -1.514 -1.156 11.854 1.00 98.38 192 PHE A CA 1
ATOM 1510 C C . PHE A 1 192 ? -2.066 -1.989 13.015 1.00 98.38 192 PHE A C 1
ATOM 1512 O O . PHE A 1 192 ? -1.831 -1.630 14.161 1.00 98.38 192 PHE A O 1
ATOM 1519 N N . MET A 1 193 ? -2.736 -3.119 12.756 1.00 98.12 193 MET A N 1
ATOM 1520 C CA . MET A 1 193 ? -3.271 -3.967 13.834 1.00 98.12 193 MET A CA 1
ATOM 1521 C C . MET A 1 193 ? -2.170 -4.522 14.754 1.00 98.12 193 MET A C 1
ATOM 1523 O O . MET A 1 193 ? -2.316 -4.407 15.970 1.00 98.12 193 MET A O 1
ATOM 1527 N N . PRO A 1 194 ? -1.025 -5.026 14.237 1.00 97.44 194 PRO A N 1
ATOM 1528 C CA . PRO A 1 194 ? 0.111 -5.377 15.090 1.00 97.44 194 PRO A CA 1
ATOM 1529 C C . PRO A 1 194 ? 0.614 -4.215 15.952 1.00 97.44 194 PRO A C 1
ATOM 1531 O O . PRO A 1 194 ? 1.004 -4.424 17.096 1.00 97.44 194 PRO A O 1
ATOM 1534 N N . TRP A 1 195 ? 0.619 -2.987 15.425 1.00 97.44 195 TRP A N 1
ATOM 1535 C CA . TRP A 1 195 ? 0.966 -1.810 16.215 1.00 97.44 195 TRP A CA 1
ATOM 1536 C C . TRP A 1 195 ? -0.098 -1.498 17.269 1.00 97.44 195 TRP A C 1
ATOM 1538 O O . TRP A 1 195 ? 0.272 -1.236 18.411 1.00 97.44 195 TRP A O 1
ATOM 1548 N N . LEU A 1 196 ? -1.386 -1.559 16.930 1.00 97.25 196 LEU A N 1
ATOM 1549 C CA . LEU A 1 196 ? -2.478 -1.269 17.858 1.00 97.25 196 LEU A CA 1
ATOM 1550 C C . LEU A 1 196 ? -2.438 -2.219 19.061 1.00 97.25 196 LEU A C 1
ATOM 1552 O O . LEU A 1 196 ? -2.537 -1.777 20.201 1.00 97.25 196 LEU A O 1
ATOM 1556 N N . GLU A 1 197 ? -2.144 -3.496 18.816 1.00 96.94 197 GLU A N 1
ATOM 1557 C CA . GLU A 1 197 ? -1.942 -4.505 19.858 1.00 96.94 197 GLU A CA 1
ATOM 1558 C C . GLU A 1 197 ? -0.797 -4.132 20.822 1.00 96.94 197 GLU A C 1
ATOM 1560 O O . GLU A 1 197 ? -0.912 -4.303 22.033 1.00 96.94 197 GLU A O 1
ATOM 1565 N N . THR A 1 198 ? 0.290 -3.517 20.334 1.00 95.81 198 THR A N 1
ATOM 1566 C CA . THR A 1 198 ? 1.383 -3.028 21.208 1.00 95.81 198 THR A CA 1
ATOM 1567 C C . THR A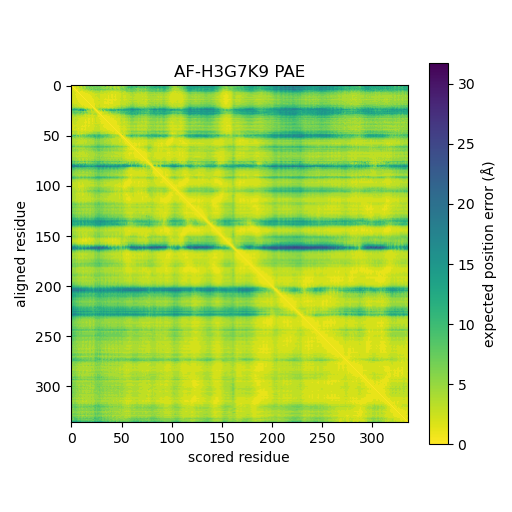 1 198 ? 0.973 -1.845 22.094 1.00 95.81 198 THR A C 1
ATOM 1569 O O . THR A 1 198 ? 1.707 -1.486 23.018 1.00 95.81 198 THR A O 1
ATOM 1572 N N . GLN A 1 199 ? -0.179 -1.223 21.821 1.00 95.31 199 GLN A N 1
ATOM 1573 C CA . GLN A 1 199 ? -0.757 -0.162 22.643 1.00 95.31 199 GLN A CA 1
ATOM 1574 C C . GLN A 1 199 ? -1.793 -0.691 23.653 1.00 95.31 199 GLN A C 1
ATOM 1576 O O . GLN A 1 199 ? -2.214 0.086 24.504 1.00 95.31 199 GLN A O 1
ATOM 1581 N N . ARG A 1 200 ? -2.162 -1.986 23.623 1.00 94.56 200 ARG A N 1
ATOM 1582 C CA . ARG A 1 200 ? -3.229 -2.581 24.460 1.00 94.56 200 ARG A CA 1
ATOM 1583 C C . ARG A 1 200 ? -3.108 -2.258 25.951 1.00 94.56 200 ARG A C 1
ATOM 1585 O O . ARG A 1 200 ? -4.113 -2.021 26.603 1.00 94.56 200 ARG A O 1
ATOM 1592 N N . TYR A 1 201 ? -1.895 -2.240 26.496 1.00 92.75 201 TYR A N 1
ATOM 1593 C CA . TYR A 1 201 ? -1.660 -2.025 27.932 1.00 92.75 201 TYR A CA 1
ATOM 1594 C C . TYR A 1 201 ? -1.170 -0.613 28.269 1.00 92.75 201 TYR A C 1
ATOM 1596 O O . TYR A 1 201 ? -0.726 -0.361 29.386 1.00 92.75 201 TYR A O 1
ATOM 1604 N N . LYS A 1 202 ? -1.186 0.314 27.305 1.00 89.62 202 LYS A N 1
ATOM 1605 C CA . LYS A 1 202 ? -0.756 1.693 27.546 1.00 89.62 202 LYS A CA 1
ATOM 1606 C C . LYS A 1 202 ? -1.929 2.540 28.018 1.00 89.62 202 LYS A C 1
ATOM 1608 O O . LYS A 1 202 ? -2.997 2.519 27.422 1.00 89.62 202 LYS A O 1
ATOM 1613 N N . THR A 1 203 ? -1.682 3.356 29.033 1.00 81.62 203 THR A N 1
ATOM 1614 C CA . THR A 1 203 ? -2.662 4.273 29.634 1.00 81.62 203 THR A CA 1
ATOM 1615 C C . THR A 1 203 ? -2.631 5.663 28.989 1.00 81.62 203 THR A C 1
ATOM 1617 O O . THR A 1 203 ? -2.848 6.666 29.660 1.00 81.62 203 THR A O 1
ATOM 1620 N N . ASP A 1 204 ? -2.283 5.755 27.702 1.00 83.19 204 ASP A N 1
ATOM 1621 C CA . ASP A 1 204 ? -2.302 7.033 26.983 1.00 83.19 204 ASP A CA 1
ATOM 1622 C C . ASP A 1 204 ? -3.749 7.370 26.595 1.00 83.19 204 ASP A C 1
ATOM 1624 O O . ASP A 1 204 ? -4.245 6.957 25.547 1.00 83.19 204 ASP A O 1
ATOM 1628 N N . GLU A 1 205 ? -4.426 8.122 27.462 1.00 74.50 205 GLU A N 1
ATOM 1629 C CA . GLU A 1 205 ? -5.814 8.562 27.275 1.00 74.50 205 GLU A CA 1
ATOM 1630 C C . GLU A 1 205 ? -5.994 9.490 26.059 1.00 74.50 205 GLU A C 1
ATOM 1632 O O . GLU A 1 205 ? -7.112 9.695 25.601 1.00 74.50 205 GLU A O 1
ATOM 1637 N N . SER A 1 206 ? -4.912 10.016 25.463 1.00 80.44 206 SER A N 1
ATOM 1638 C CA . SER A 1 206 ? -5.008 10.817 24.232 1.00 80.44 206 SER A CA 1
ATOM 1639 C C . SER A 1 206 ? -5.331 9.989 22.981 1.00 80.44 206 SER A C 1
ATOM 1641 O O . SER A 1 206 ? -5.611 10.553 21.921 1.00 80.44 206 SER A O 1
ATOM 1643 N N . LEU A 1 207 ? -5.268 8.655 23.075 1.00 80.56 207 LEU A N 1
ATOM 1644 C CA . LEU A 1 207 ? -5.468 7.750 21.942 1.00 80.56 207 LEU A CA 1
ATOM 1645 C C . LEU A 1 207 ? -6.931 7.634 21.509 1.00 80.56 207 LEU A C 1
ATOM 1647 O O . LEU A 1 207 ? -7.197 7.438 20.322 1.00 80.56 207 LEU A O 1
ATOM 1651 N N . VAL A 1 208 ? -7.862 7.750 22.454 1.00 87.00 208 VAL A N 1
ATOM 1652 C CA . VAL A 1 208 ? -9.300 7.565 22.244 1.00 87.00 208 VAL A CA 1
ATOM 1653 C C . VAL A 1 208 ? -10.046 8.592 23.089 1.00 87.00 208 VAL A C 1
ATOM 1655 O O . VAL A 1 208 ? -9.735 8.770 24.261 1.00 87.00 208 VAL A O 1
ATOM 1658 N N . SER A 1 209 ? -11.028 9.287 22.509 1.00 90.12 209 SER A N 1
ATOM 1659 C CA . SER A 1 209 ? -11.823 10.252 23.273 1.00 90.12 209 SER A CA 1
ATOM 1660 C C . SER A 1 209 ? -12.724 9.531 24.282 1.00 90.12 209 SER A C 1
ATOM 1662 O O . SER A 1 209 ? -13.378 8.571 23.879 1.0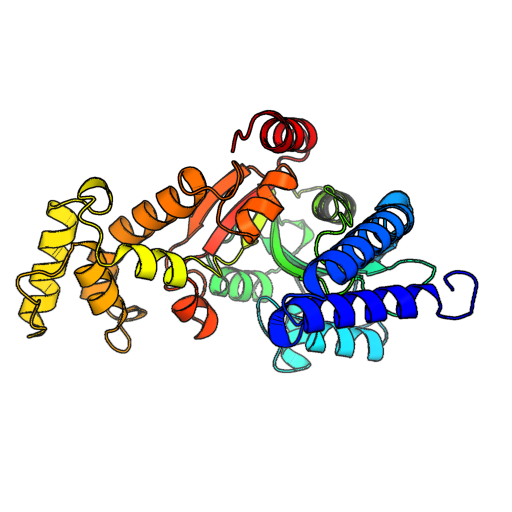0 90.12 209 SER A O 1
ATOM 1664 N N . PRO A 1 210 ? -12.859 10.024 25.530 1.00 89.69 210 PRO A N 1
ATOM 1665 C CA . PRO A 1 210 ? -13.786 9.444 26.504 1.00 89.69 210 PRO A CA 1
ATOM 1666 C C . PRO A 1 210 ? -15.217 9.325 25.968 1.00 89.69 210 PRO A C 1
ATOM 1668 O O . PRO A 1 210 ? -15.808 8.262 26.045 1.00 89.69 210 PRO A O 1
ATOM 1671 N N . LEU A 1 211 ? -15.718 10.362 25.285 1.00 90.81 211 LEU A N 1
ATOM 1672 C CA . LEU A 1 211 ? -17.060 10.353 24.693 1.00 90.81 211 LEU A CA 1
ATOM 1673 C C . LEU A 1 211 ? -17.236 9.270 23.611 1.00 90.81 211 LEU A C 1
ATOM 1675 O O . LEU A 1 211 ? -18.310 8.696 23.470 1.00 90.81 211 LEU A O 1
ATOM 1679 N N . GLU A 1 212 ? -16.194 9.015 22.815 1.00 92.31 212 GLU A N 1
ATOM 1680 C CA . GLU A 1 212 ? -16.227 7.965 21.786 1.00 92.31 212 GLU A CA 1
ATOM 1681 C C . GLU A 1 212 ? -16.132 6.572 22.410 1.00 92.31 212 GLU A C 1
ATOM 1683 O O . GLU A 1 212 ? -16.727 5.628 21.891 1.00 92.31 212 GLU A O 1
ATOM 1688 N N . LEU A 1 213 ? -15.392 6.458 23.514 1.00 93.69 213 LEU A N 1
ATOM 1689 C CA . LEU A 1 213 ? -15.257 5.224 24.268 1.00 93.69 213 LEU A CA 1
ATOM 1690 C C . LEU A 1 213 ? -16.565 4.860 24.974 1.00 93.69 213 LEU A C 1
ATOM 1692 O O . LEU A 1 213 ? -16.995 3.721 24.844 1.00 93.69 213 LEU A O 1
ATOM 1696 N N . ASP A 1 214 ? -17.217 5.818 25.637 1.00 94.31 214 ASP A N 1
ATOM 1697 C CA . ASP A 1 214 ? -18.505 5.620 26.313 1.00 94.31 214 ASP A CA 1
ATOM 1698 C C . ASP A 1 214 ? -19.560 5.092 25.329 1.00 94.31 214 ASP A C 1
ATOM 1700 O O . ASP A 1 214 ? -20.202 4.079 25.585 1.00 94.31 214 ASP A O 1
ATOM 1704 N N . ALA A 1 215 ? -19.646 5.687 24.132 1.00 95.31 215 ALA A N 1
ATOM 1705 C CA . ALA A 1 215 ? -20.558 5.223 23.086 1.00 95.31 215 ALA A CA 1
ATOM 1706 C C . ALA A 1 215 ? -20.269 3.785 22.612 1.00 95.31 215 ALA A C 1
ATOM 1708 O O . ALA A 1 215 ? -21.183 3.077 22.196 1.00 95.31 215 ALA A O 1
ATOM 1709 N N . LEU A 1 216 ? -19.005 3.342 22.632 1.00 96.25 216 LEU A N 1
ATOM 1710 C CA . LEU A 1 216 ? -18.664 1.951 22.333 1.00 96.25 216 LEU A CA 1
ATOM 1711 C C . LEU A 1 216 ? -19.009 1.026 23.502 1.00 96.25 216 LEU A C 1
ATOM 1713 O O . LEU A 1 216 ? -19.496 -0.075 23.258 1.00 96.25 216 LEU A O 1
ATOM 1717 N N . ILE A 1 217 ? -18.770 1.461 24.740 1.00 95.94 217 ILE A N 1
ATOM 1718 C CA . ILE A 1 217 ? -19.104 0.705 25.951 1.00 95.94 217 ILE A CA 1
ATOM 1719 C C . ILE A 1 217 ? -20.608 0.434 26.003 1.00 95.94 217 ILE A C 1
ATOM 1721 O O . ILE A 1 217 ? -20.982 -0.723 26.153 1.00 95.94 217 ILE A O 1
ATOM 1725 N N . ASP A 1 218 ? -21.451 1.439 25.753 1.00 95.50 218 ASP A N 1
ATOM 1726 C CA . ASP A 1 218 ? -22.911 1.272 25.715 1.00 95.50 218 ASP A CA 1
ATOM 1727 C C . ASP A 1 218 ? -23.329 0.160 24.732 1.00 95.50 218 ASP A C 1
ATOM 1729 O O . ASP A 1 218 ? -24.113 -0.732 25.062 1.00 95.50 218 ASP A O 1
ATOM 1733 N N . VAL A 1 219 ? -22.737 0.149 23.531 1.00 95.88 219 VAL A N 1
ATOM 1734 C CA . VAL A 1 219 ? -23.003 -0.881 22.510 1.00 95.88 219 VAL A CA 1
ATOM 1735 C C . VAL A 1 219 ? -22.507 -2.266 22.940 1.00 95.88 219 VAL A C 1
ATOM 1737 O O . VAL A 1 219 ? -23.114 -3.280 22.583 1.00 95.88 219 VAL A O 1
ATOM 1740 N N . LEU A 1 220 ? -21.385 -2.343 23.656 1.00 95.81 220 LEU A N 1
ATOM 1741 C CA . LEU A 1 220 ? -20.838 -3.601 24.168 1.00 95.81 220 LEU A CA 1
ATOM 1742 C C . LEU A 1 220 ? -21.681 -4.152 25.329 1.00 95.81 220 LEU A C 1
ATOM 1744 O O . LEU A 1 220 ? -21.951 -5.357 25.359 1.00 95.81 220 LEU A O 1
ATOM 1748 N N . ASP A 1 221 ? -22.161 -3.282 26.215 1.00 94.12 221 ASP A N 1
ATOM 1749 C CA . ASP A 1 221 ? -23.030 -3.626 27.340 1.00 94.12 221 ASP A CA 1
ATOM 1750 C C . ASP A 1 221 ? -24.385 -4.159 26.855 1.00 94.12 221 ASP A C 1
ATOM 1752 O O . ASP A 1 221 ? -24.836 -5.212 27.313 1.00 94.12 221 ASP A O 1
ATOM 1756 N N . GLU A 1 222 ? -24.998 -3.519 25.851 1.00 93.25 222 GLU A N 1
ATOM 1757 C CA . GLU A 1 222 ? -26.230 -4.006 25.208 1.00 93.25 222 GLU A CA 1
ATOM 1758 C C . GLU A 1 222 ? -26.072 -5.409 24.594 1.00 93.25 222 GLU A C 1
ATOM 1760 O O . GLU A 1 222 ? -27.037 -6.171 24.495 1.00 93.25 222 GLU A O 1
ATOM 1765 N N . ARG A 1 223 ? -24.847 -5.782 24.208 1.00 92.44 223 ARG A N 1
ATOM 1766 C CA . ARG A 1 223 ? -24.507 -7.113 23.675 1.00 92.44 223 ARG A CA 1
ATOM 1767 C C . ARG A 1 223 ? -24.142 -8.130 24.750 1.00 92.44 223 ARG A C 1
ATOM 1769 O O . ARG A 1 223 ? -23.911 -9.292 24.417 1.00 92.44 223 ARG A O 1
ATOM 1776 N N . GLY A 1 224 ? -24.055 -7.718 26.013 1.00 91.44 224 GLY A N 1
ATOM 1777 C CA . GLY A 1 224 ? -23.584 -8.563 27.108 1.00 91.44 224 GLY A CA 1
ATOM 1778 C C . GLY A 1 224 ? -22.089 -8.890 27.032 1.00 91.44 224 GLY A C 1
ATOM 1779 O O . GLY A 1 224 ? -21.659 -9.907 27.579 1.00 91.44 224 GLY A O 1
ATOM 1780 N N . VAL A 1 225 ? -21.289 -8.065 26.348 1.00 90.81 225 VAL A N 1
ATOM 1781 C CA . VAL A 1 225 ? -19.829 -8.212 26.327 1.00 90.81 225 VAL A CA 1
ATOM 1782 C C . VAL A 1 225 ? -19.273 -7.656 27.635 1.00 90.81 225 VAL A C 1
ATOM 1784 O O . VAL A 1 225 ? -19.375 -6.469 27.911 1.00 90.81 225 VAL A O 1
ATOM 1787 N N . THR A 1 226 ? -18.677 -8.515 28.463 1.00 89.38 226 THR A N 1
ATOM 1788 C CA . THR A 1 226 ? -18.098 -8.085 29.744 1.00 89.38 226 THR A CA 1
ATOM 1789 C C . THR A 1 226 ? -16.742 -7.415 29.532 1.00 89.38 226 THR A C 1
ATOM 1791 O O . THR A 1 226 ? -15.786 -8.071 29.119 1.00 89.38 226 THR A O 1
ATOM 1794 N N . ILE A 1 227 ? -16.643 -6.130 29.873 1.00 90.75 227 ILE A N 1
ATOM 1795 C CA . ILE A 1 227 ? -15.385 -5.374 29.867 1.00 90.75 227 ILE A CA 1
ATOM 1796 C C . ILE A 1 227 ? -14.637 -5.617 31.184 1.00 90.75 227 ILE A C 1
ATOM 1798 O O . ILE A 1 227 ? -15.218 -5.523 32.266 1.00 90.75 227 ILE A O 1
ATOM 1802 N N . GLN A 1 228 ? -13.341 -5.942 31.116 1.00 89.50 228 GLN A N 1
ATOM 1803 C CA . GLN A 1 228 ? -12.541 -6.152 32.330 1.00 89.50 228 GLN A CA 1
ATOM 1804 C C . GLN A 1 228 ? -12.265 -4.806 33.029 1.00 89.50 228 GLN A C 1
ATOM 1806 O O . GLN A 1 228 ? -11.974 -3.835 32.326 1.00 89.50 228 GLN A O 1
ATOM 1811 N N . PRO A 1 229 ? -12.303 -4.721 34.375 1.00 84.81 229 PRO A N 1
ATOM 1812 C CA . PRO A 1 229 ? -12.180 -3.452 35.110 1.00 84.81 229 PRO A CA 1
ATOM 1813 C C . PRO A 1 229 ? -10.885 -2.663 34.863 1.00 84.81 229 PRO A C 1
ATOM 1815 O O . PRO A 1 229 ? -10.846 -1.458 35.089 1.00 84.81 229 PRO A O 1
ATOM 1818 N N . ASP A 1 230 ? -9.821 -3.336 34.433 1.00 88.31 230 ASP A N 1
ATOM 1819 C CA . ASP A 1 230 ? -8.495 -2.786 34.140 1.00 88.31 230 ASP A CA 1
ATOM 1820 C C . ASP A 1 230 ? -8.229 -2.612 32.633 1.00 88.31 230 ASP A C 1
ATOM 1822 O O . ASP A 1 230 ? -7.104 -2.304 32.225 1.00 88.31 230 ASP A O 1
ATOM 1826 N N . SER A 1 231 ? -9.257 -2.781 31.794 1.00 91.88 231 SER A N 1
ATOM 1827 C CA . SER A 1 231 ? -9.143 -2.595 30.346 1.00 91.88 231 SER A CA 1
ATOM 1828 C C . SER A 1 231 ? -8.809 -1.145 30.012 1.00 91.88 231 SER A C 1
ATOM 1830 O O . SER A 1 231 ? -9.513 -0.215 30.403 1.00 91.88 231 SER A O 1
ATOM 1832 N N . THR A 1 232 ? -7.756 -0.940 29.224 1.00 94.12 232 THR A N 1
ATOM 1833 C CA . THR A 1 232 ? -7.483 0.377 28.637 1.00 94.12 232 THR A CA 1
ATOM 1834 C C . THR A 1 232 ? -8.474 0.675 27.506 1.00 94.12 232 THR A C 1
ATOM 1836 O O . THR A 1 232 ? -9.066 -0.237 26.925 1.00 94.12 232 THR A O 1
ATOM 1839 N N . ALA A 1 233 ? -8.588 1.944 27.105 1.00 93.56 233 ALA A N 1
ATOM 1840 C CA . ALA A 1 233 ? -9.420 2.337 25.965 1.00 93.56 233 ALA A CA 1
ATOM 1841 C C . ALA A 1 233 ? -9.069 1.567 24.675 1.00 93.56 233 ALA A C 1
ATOM 1843 O O . ALA A 1 233 ? -9.951 1.145 23.930 1.00 93.56 233 ALA A O 1
ATOM 1844 N N . VAL A 1 234 ? -7.776 1.330 24.421 1.00 95.25 234 VAL A N 1
ATOM 1845 C CA . VAL A 1 234 ? -7.333 0.560 23.250 1.00 95.25 234 VAL A CA 1
ATOM 1846 C C . VAL A 1 234 ? -7.690 -0.920 23.381 1.00 95.25 234 VAL A C 1
ATOM 1848 O O . VAL A 1 234 ? -8.041 -1.538 22.378 1.00 95.25 234 VAL A O 1
ATOM 1851 N N . ALA A 1 235 ? -7.625 -1.492 24.587 1.00 95.69 235 ALA A N 1
ATOM 1852 C CA . ALA A 1 235 ? -8.050 -2.871 24.817 1.00 95.69 235 ALA A CA 1
ATOM 1853 C C . ALA A 1 235 ? -9.536 -3.056 24.467 1.00 95.69 235 ALA A C 1
ATOM 1855 O O . ALA A 1 235 ? -9.860 -3.954 23.698 1.00 95.69 235 ALA A O 1
ATOM 1856 N N . ILE A 1 236 ? -10.401 -2.138 24.909 1.00 95.88 236 ILE A N 1
ATOM 1857 C CA . ILE A 1 236 ? -11.842 -2.157 24.601 1.00 95.88 236 ILE A CA 1
ATOM 1858 C C . ILE A 1 236 ? -12.086 -2.084 23.084 1.00 95.88 236 ILE A C 1
ATOM 1860 O O . ILE A 1 236 ? -12.873 -2.856 22.538 1.00 95.88 236 ILE A O 1
ATOM 1864 N N . VAL A 1 237 ? -11.368 -1.203 22.376 1.00 96.50 237 VAL A N 1
ATOM 1865 C CA . VAL A 1 237 ? -11.444 -1.111 20.906 1.00 96.50 237 VAL A CA 1
ATOM 1866 C C . VAL A 1 237 ? -11.018 -2.424 20.238 1.00 96.50 237 VAL A C 1
ATOM 1868 O O . VAL A 1 237 ? -11.683 -2.886 19.312 1.00 96.50 237 VAL A O 1
ATOM 1871 N N . LEU A 1 238 ? -9.922 -3.041 20.688 1.00 96.75 238 LEU A N 1
ATOM 1872 C CA . LEU A 1 238 ? -9.438 -4.315 20.144 1.00 96.75 238 LEU A CA 1
ATOM 1873 C C . LEU A 1 238 ? -10.426 -5.461 20.383 1.00 96.75 238 LEU A C 1
ATOM 1875 O O . LEU A 1 238 ? -10.611 -6.304 19.502 1.00 96.75 238 LEU 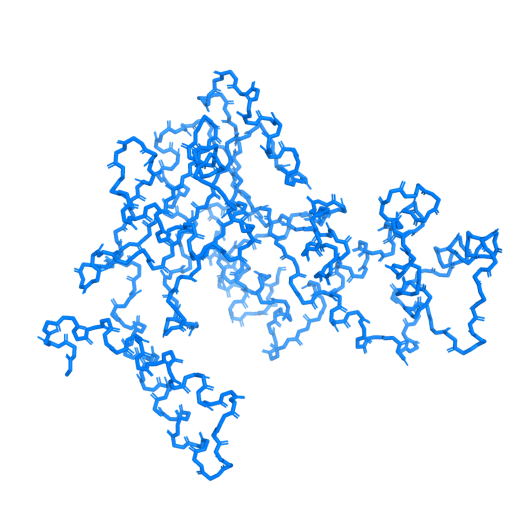A O 1
ATOM 1879 N N . ASP A 1 239 ? -11.071 -5.484 21.543 1.00 95.25 239 ASP A N 1
ATOM 1880 C CA . ASP A 1 239 ? -12.044 -6.513 21.895 1.00 95.25 239 ASP A CA 1
ATOM 1881 C C . ASP A 1 239 ? -13.321 -6.355 21.052 1.00 95.25 239 ASP A C 1
ATOM 1883 O O . ASP A 1 239 ? -13.815 -7.336 20.495 1.00 95.25 239 ASP A O 1
ATOM 1887 N N . ALA A 1 240 ? -13.775 -5.118 20.811 1.00 96.62 240 ALA A N 1
ATOM 1888 C CA . ALA A 1 240 ? -14.864 -4.834 19.874 1.00 96.62 240 ALA A CA 1
ATOM 1889 C C . ALA A 1 240 ? -14.541 -5.269 18.429 1.00 96.62 240 ALA A C 1
ATOM 1891 O O . ALA A 1 240 ? -15.387 -5.848 17.748 1.00 96.62 240 ALA A O 1
ATOM 1892 N N . LEU A 1 241 ? -13.304 -5.052 17.964 1.00 96.81 241 LEU A N 1
ATOM 1893 C CA . LEU A 1 241 ? -12.826 -5.513 16.648 1.00 96.81 241 LEU A CA 1
ATOM 1894 C C . LEU A 1 241 ? -12.650 -7.038 16.555 1.00 96.81 241 LEU A C 1
ATOM 1896 O O . LEU A 1 241 ? -12.445 -7.564 15.457 1.00 96.81 241 LEU A O 1
ATOM 1900 N N . SER A 1 242 ? -12.699 -7.740 17.688 1.00 95.44 242 SER A N 1
ATOM 1901 C CA . SER A 1 242 ? -12.609 -9.200 17.764 1.00 95.44 242 SER A CA 1
ATOM 1902 C C . SER A 1 242 ? -13.982 -9.879 17.729 1.00 95.44 242 SER A C 1
ATOM 1904 O O . SER A 1 242 ? -14.043 -11.103 17.641 1.00 95.44 242 SER A O 1
ATOM 1906 N N . ILE A 1 243 ? -15.077 -9.108 17.765 1.00 95.62 243 ILE A N 1
ATOM 1907 C CA . ILE A 1 243 ? -16.440 -9.624 17.603 1.00 95.62 243 ILE A CA 1
ATOM 1908 C C . ILE A 1 243 ? -16.629 -10.118 16.164 1.00 95.62 243 ILE A C 1
ATOM 1910 O O . ILE A 1 243 ? -16.302 -9.423 15.197 1.00 95.62 243 ILE A O 1
ATOM 1914 N N . ASP A 1 244 ? -17.184 -11.319 16.014 1.00 94.31 244 ASP A N 1
ATOM 1915 C CA . ASP A 1 244 ? -17.472 -11.893 14.702 1.00 94.31 244 ASP A CA 1
ATOM 1916 C C . ASP A 1 244 ? -18.373 -10.971 13.873 1.00 94.31 244 ASP A C 1
ATOM 1918 O O . ASP A 1 244 ? -19.358 -10.418 14.359 1.00 94.31 244 ASP A O 1
ATOM 1922 N N . ASP A 1 245 ? -18.022 -10.806 12.596 1.00 94.25 245 ASP A N 1
ATOM 1923 C CA . ASP A 1 245 ? -18.755 -9.967 11.645 1.00 94.25 245 ASP A CA 1
ATOM 1924 C C . ASP A 1 245 ? -18.969 -8.498 12.086 1.00 94.25 245 ASP A C 1
ATOM 1926 O O . ASP A 1 245 ? -19.783 -7.806 11.474 1.00 94.25 245 ASP A O 1
ATOM 1930 N N . TRP A 1 246 ? -18.176 -7.964 13.035 1.00 96.25 246 TRP A N 1
ATOM 1931 C CA . TRP A 1 246 ? -18.283 -6.569 13.510 1.00 96.25 246 TRP A CA 1
ATOM 1932 C C . TRP A 1 246 ? -18.362 -5.546 12.367 1.00 96.25 246 TRP A C 1
ATOM 1934 O O . TRP A 1 246 ? -19.096 -4.569 12.446 1.00 96.25 246 TRP A O 1
ATOM 1944 N N . SER A 1 247 ? -17.636 -5.788 11.269 1.00 96.62 247 SER A N 1
ATOM 1945 C CA . SER A 1 247 ? -17.573 -4.897 10.099 1.00 96.62 247 SER A CA 1
ATOM 1946 C C . SER A 1 247 ? -18.891 -4.762 9.322 1.00 96.62 247 SER A C 1
ATOM 1948 O O . SER A 1 247 ? -19.015 -3.859 8.496 1.00 96.62 247 SER A O 1
ATOM 1950 N N . LYS A 1 248 ? -19.860 -5.655 9.558 1.00 95.81 248 LYS A N 1
ATOM 1951 C CA . LYS A 1 248 ? -21.211 -5.618 8.974 1.00 95.81 248 LYS A CA 1
ATOM 1952 C C . LYS A 1 248 ? -22.247 -5.036 9.934 1.00 95.81 248 LYS A C 1
ATOM 1954 O O . LYS A 1 248 ? -23.395 -4.851 9.543 1.00 95.81 248 LYS A O 1
ATOM 1959 N N . ASP A 1 249 ? -21.856 -4.795 11.177 1.00 95.69 249 ASP A N 1
ATOM 1960 C CA . ASP A 1 249 ? -22.747 -4.379 12.242 1.00 95.69 249 ASP A CA 1
ATOM 1961 C C . ASP A 1 249 ? -22.652 -2.867 12.447 1.00 95.69 249 ASP A C 1
ATOM 1963 O O . ASP A 1 249 ? -21.671 -2.358 12.990 1.00 95.69 249 ASP A O 1
ATOM 1967 N N . GLU A 1 250 ? -23.669 -2.133 11.997 1.00 95.75 250 GLU A N 1
ATOM 1968 C CA . GLU A 1 250 ? -23.663 -0.668 12.040 1.00 95.75 250 GLU A CA 1
ATOM 1969 C C . GLU A 1 250 ? -23.524 -0.111 13.463 1.00 95.75 250 GLU A C 1
ATOM 1971 O O . GLU A 1 250 ? -22.873 0.922 13.638 1.00 95.75 250 GLU A O 1
ATOM 1976 N N . ASN A 1 251 ? -24.028 -0.823 14.478 1.00 96.06 251 ASN A N 1
ATOM 1977 C CA . ASN A 1 251 ? -23.932 -0.396 15.874 1.00 96.06 251 ASN A CA 1
ATOM 1978 C C . ASN A 1 251 ? -22.494 -0.480 16.399 1.00 96.06 251 ASN A C 1
ATOM 1980 O O . ASN A 1 251 ? -22.108 0.340 17.221 1.00 96.06 251 ASN A O 1
ATOM 1984 N N . LEU A 1 252 ? -21.678 -1.423 15.911 1.00 96.38 252 LEU A N 1
ATOM 1985 C CA . LEU A 1 252 ? -20.243 -1.479 16.230 1.00 96.38 252 LEU A CA 1
ATOM 1986 C C . LEU A 1 252 ? -19.431 -0.548 15.320 1.00 96.38 252 LEU A C 1
ATOM 1988 O O . LEU A 1 252 ? -18.534 0.160 15.775 1.00 96.38 252 LEU A O 1
ATOM 1992 N N . VAL A 1 253 ? -19.750 -0.515 14.025 1.00 97.38 253 VAL A N 1
ATOM 1993 C CA . VAL A 1 253 ? -19.018 0.277 13.026 1.00 97.38 253 VAL A CA 1
ATOM 1994 C C . VAL A 1 253 ? -19.097 1.776 13.315 1.00 97.38 253 VAL A C 1
ATOM 1996 O O . VAL A 1 253 ? -18.093 2.474 13.139 1.00 97.38 253 VAL A O 1
ATOM 1999 N N . ALA A 1 254 ? -20.261 2.282 13.733 1.00 96.38 254 ALA A N 1
ATOM 2000 C CA . ALA A 1 254 ? -20.479 3.704 13.980 1.00 96.38 254 ALA A CA 1
ATOM 2001 C C . ALA A 1 254 ? -19.536 4.290 15.053 1.00 96.38 254 ALA A C 1
ATOM 2003 O O . ALA A 1 254 ? -18.819 5.239 14.715 1.00 96.38 254 ALA A O 1
ATOM 2004 N N . PRO A 1 255 ? -19.453 3.742 16.284 1.00 96.38 255 PRO A N 1
ATOM 2005 C CA . PRO A 1 255 ? -18.514 4.223 17.297 1.00 96.38 255 PRO A CA 1
ATOM 2006 C C . PRO A 1 255 ? -17.053 3.874 16.971 1.00 96.38 255 PRO A C 1
ATOM 2008 O O . PRO A 1 255 ? -16.164 4.688 17.223 1.00 96.38 255 PRO A O 1
ATOM 2011 N N . LEU A 1 256 ? -16.772 2.724 16.340 1.00 97.50 256 LEU A N 1
ATOM 2012 C CA . LEU A 1 256 ? -15.398 2.334 15.985 1.00 97.50 256 LEU A CA 1
ATOM 2013 C C . LEU A 1 256 ? -14.758 3.272 14.957 1.00 97.50 256 LEU A C 1
ATOM 2015 O O . LEU A 1 256 ? -13.576 3.598 15.064 1.00 97.50 256 LEU A O 1
ATOM 2019 N N . LYS A 1 257 ? -15.517 3.725 13.955 1.00 97.00 257 LYS A N 1
ATOM 2020 C CA . LYS A 1 257 ? -14.994 4.528 12.840 1.00 97.00 257 LYS A CA 1
ATOM 2021 C C . LYS A 1 257 ? -14.162 5.747 13.277 1.00 97.00 257 LYS A C 1
ATOM 2023 O O . LYS A 1 257 ? -13.016 5.844 12.832 1.00 97.00 257 LYS A O 1
ATOM 2028 N N . PRO A 1 258 ? -14.673 6.700 14.081 1.00 95.56 258 PRO A N 1
ATOM 2029 C CA . PRO A 1 258 ? -13.900 7.883 14.457 1.00 95.56 258 PRO A CA 1
ATOM 2030 C C . PRO A 1 258 ? -12.648 7.539 15.277 1.00 95.56 258 PRO A C 1
ATOM 2032 O O . PRO A 1 258 ? -11.586 8.109 15.016 1.00 95.56 258 PRO A O 1
ATOM 2035 N N . MET A 1 259 ? -12.729 6.561 16.187 1.00 96.00 259 MET A N 1
ATOM 2036 C CA . MET A 1 259 ? -11.578 6.101 16.974 1.00 96.00 259 MET A CA 1
ATOM 2037 C C . MET A 1 259 ? -10.488 5.512 16.079 1.00 96.00 259 MET A C 1
ATOM 2039 O O . MET A 1 259 ? -9.320 5.893 16.163 1.00 96.00 259 MET A O 1
ATOM 2043 N N . MET A 1 260 ? -10.874 4.635 15.153 1.00 97.31 260 MET A N 1
ATOM 2044 C CA . MET A 1 260 ? -9.943 3.971 14.244 1.00 97.31 260 MET A CA 1
ATOM 2045 C C . MET A 1 260 ? -9.279 4.947 13.276 1.00 97.31 260 MET A C 1
ATOM 2047 O O . MET A 1 260 ? -8.081 4.831 13.020 1.00 97.31 260 MET A O 1
ATOM 2051 N N . LEU A 1 261 ? -10.007 5.959 12.795 1.00 96.75 261 LEU A N 1
ATOM 2052 C CA . LEU A 1 261 ? -9.430 7.018 11.967 1.00 96.75 261 LEU A CA 1
ATOM 2053 C C . LEU A 1 261 ? -8.403 7.865 12.738 1.00 96.75 261 LEU A C 1
ATOM 2055 O O . LEU A 1 261 ? -7.348 8.174 12.182 1.00 96.75 261 LEU A O 1
ATOM 2059 N N . LYS A 1 262 ? -8.660 8.203 14.011 1.00 95.31 262 LYS A N 1
ATOM 2060 C CA . LYS A 1 262 ? -7.699 8.932 14.863 1.00 95.31 262 LYS A CA 1
ATOM 2061 C C . LYS A 1 262 ? -6.457 8.098 15.170 1.00 95.31 262 LYS A C 1
ATOM 2063 O O . LYS A 1 262 ? -5.337 8.581 14.999 1.00 95.31 262 LYS A O 1
ATOM 2068 N N . LEU A 1 263 ? -6.646 6.836 15.556 1.00 96.44 263 LEU A N 1
ATOM 2069 C CA . LEU A 1 263 ? -5.558 5.883 15.788 1.00 96.44 263 LEU A CA 1
ATOM 2070 C C . LEU A 1 263 ? -4.721 5.687 14.519 1.00 96.44 263 LEU A C 1
ATOM 2072 O O . LEU A 1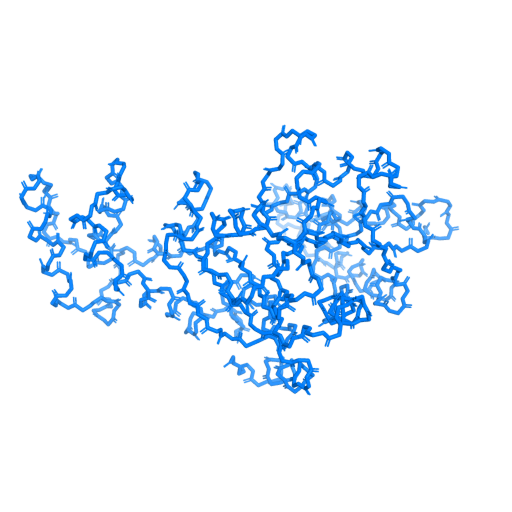 263 ? -3.493 5.723 14.575 1.00 96.44 263 LEU A O 1
ATOM 2076 N N . GLY A 1 264 ? -5.375 5.554 13.362 1.00 97.00 264 GLY A N 1
ATOM 2077 C CA . GLY A 1 264 ? 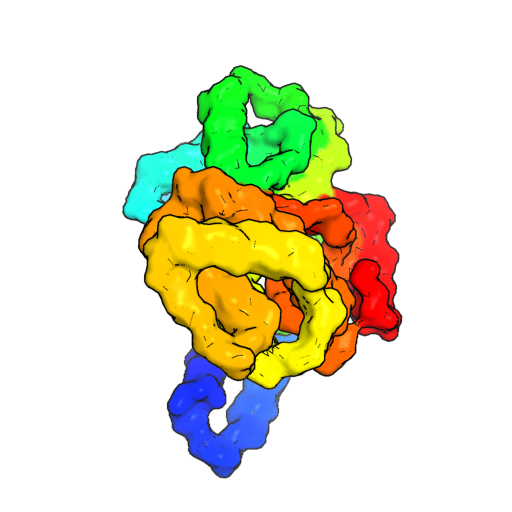-4.729 5.501 12.053 1.00 97.00 264 GLY A CA 1
ATOM 2078 C C . GLY A 1 264 ? -3.920 6.762 11.749 1.00 97.00 264 GLY A C 1
ATOM 2079 O O . GLY A 1 264 ? -2.756 6.667 11.367 1.00 97.00 264 GLY A O 1
ATOM 2080 N N . ALA A 1 265 ? -4.483 7.951 11.974 1.00 95.44 265 ALA A N 1
ATOM 2081 C CA . ALA A 1 265 ? -3.775 9.213 11.763 1.00 95.44 265 ALA A CA 1
ATOM 2082 C C . ALA A 1 265 ? -2.530 9.321 12.658 1.00 95.44 265 ALA A C 1
ATOM 2084 O O . ALA A 1 265 ? -1.451 9.673 12.173 1.00 95.44 265 ALA A O 1
ATOM 2085 N N . ARG A 1 266 ? -2.637 8.933 13.936 1.00 95.06 266 ARG A N 1
ATOM 2086 C CA . ARG A 1 266 ? -1.490 8.879 14.851 1.00 95.06 266 ARG A CA 1
ATOM 2087 C C . ARG A 1 266 ? -0.427 7.896 14.374 1.00 95.06 266 ARG A C 1
ATOM 2089 O O . ARG A 1 266 ? 0.750 8.252 14.328 1.00 95.06 266 ARG A O 1
ATOM 2096 N N . TYR A 1 267 ? -0.834 6.689 13.995 1.00 96.50 267 TYR A N 1
ATOM 2097 C CA . TYR A 1 267 ? 0.069 5.651 13.506 1.00 96.50 267 TYR A CA 1
ATOM 2098 C C . TYR A 1 267 ? 0.913 6.120 12.314 1.00 96.50 267 TYR A C 1
ATOM 2100 O O . TYR A 1 267 ? 2.113 5.861 12.242 1.00 96.50 267 TYR A O 1
ATOM 2108 N N . ILE A 1 268 ? 0.297 6.857 11.392 1.00 95.50 268 ILE A N 1
ATOM 2109 C CA . ILE A 1 268 ? 0.959 7.337 10.178 1.00 95.50 268 ILE A CA 1
ATOM 2110 C C . ILE A 1 268 ? 1.824 8.568 10.460 1.00 95.50 268 ILE A C 1
ATOM 2112 O O . ILE A 1 268 ? 2.981 8.638 10.028 1.00 95.50 268 ILE A O 1
ATOM 2116 N N . TYR A 1 269 ? 1.292 9.532 11.213 1.00 93.19 269 TYR A N 1
ATOM 2117 C CA . TYR A 1 269 ? 1.918 10.840 11.368 1.00 93.19 269 TYR A CA 1
ATOM 2118 C C . TYR A 1 269 ? 2.856 10.952 12.574 1.00 93.19 269 TYR A C 1
ATOM 2120 O O . TYR A 1 269 ? 3.913 11.570 12.458 1.00 93.19 269 TYR A O 1
ATOM 2128 N N . HIS A 1 270 ? 2.561 10.312 13.707 1.00 93.38 270 HIS A N 1
ATOM 2129 C CA . HIS A 1 270 ? 3.354 10.448 14.938 1.00 93.38 270 HIS A CA 1
ATOM 2130 C C . HIS A 1 270 ? 4.301 9.281 15.191 1.00 93.38 270 HIS A C 1
ATOM 2132 O O . HIS A 1 270 ? 5.426 9.500 15.632 1.00 93.38 270 HIS A O 1
ATOM 2138 N N . GLU A 1 271 ? 3.907 8.052 14.869 1.00 95.12 271 GLU A N 1
ATOM 2139 C CA . GLU A 1 271 ? 4.744 6.891 15.170 1.00 95.12 271 GLU A CA 1
ATOM 2140 C C . GLU A 1 271 ? 5.945 6.823 14.213 1.00 95.12 271 GLU A C 1
ATOM 2142 O O . GLU A 1 271 ? 5.830 7.007 12.992 1.00 95.12 271 GLU A O 1
ATOM 2147 N N . LYS A 1 272 ? 7.140 6.602 14.774 1.00 95.44 272 LYS A N 1
ATOM 2148 C CA . LYS A 1 272 ? 8.405 6.648 14.030 1.00 95.44 272 LYS A CA 1
ATOM 2149 C C . LYS A 1 272 ? 9.315 5.476 14.369 1.00 95.44 272 LYS A C 1
ATOM 2151 O O . LYS A 1 272 ? 9.366 4.992 15.495 1.00 95.44 272 LYS A O 1
ATOM 2156 N N . LYS A 1 273 ? 10.124 5.075 13.392 1.00 93.19 273 LYS A N 1
ATOM 2157 C CA . LYS A 1 273 ? 11.234 4.133 13.538 1.00 93.19 273 LYS A CA 1
ATOM 2158 C C . LYS A 1 273 ? 12.497 4.775 12.983 1.00 93.19 273 LYS A C 1
ATOM 2160 O O . LYS A 1 273 ? 12.614 4.983 11.780 1.00 93.19 273 LYS A O 1
ATOM 2165 N N . ARG A 1 274 ? 13.460 5.073 13.865 1.00 91.00 274 ARG A N 1
ATOM 2166 C CA . ARG A 1 274 ? 14.721 5.762 13.509 1.00 91.00 274 ARG A CA 1
ATOM 2167 C C . ARG A 1 274 ? 14.475 7.091 12.767 1.00 91.00 274 ARG A C 1
ATOM 2169 O O . ARG A 1 274 ? 15.098 7.355 11.746 1.00 91.00 274 ARG A O 1
ATOM 2176 N N . GLY A 1 275 ? 13.515 7.883 13.250 1.00 91.69 275 GLY A N 1
ATOM 2177 C CA . GLY A 1 275 ? 13.151 9.188 12.676 1.00 91.69 275 GLY A CA 1
ATOM 2178 C C . GLY A 1 275 ? 12.267 9.148 11.422 1.00 91.69 275 GLY A C 1
ATOM 2179 O O . GLY A 1 275 ? 11.790 10.191 10.999 1.00 91.69 275 GLY A O 1
ATOM 2180 N N . LYS A 1 276 ? 11.999 7.971 10.842 1.00 94.44 276 LYS A N 1
ATOM 2181 C CA . LYS A 1 276 ? 11.128 7.794 9.664 1.00 94.44 276 LYS A CA 1
ATOM 2182 C C . LYS A 1 276 ? 9.777 7.198 10.049 1.00 94.44 276 LYS A C 1
ATOM 2184 O O . LYS A 1 276 ? 9.665 6.640 11.138 1.00 94.44 276 LYS A O 1
ATOM 2189 N N . ALA A 1 277 ? 8.767 7.309 9.184 1.00 95.94 277 ALA A N 1
ATOM 2190 C CA . ALA A 1 277 ? 7.445 6.716 9.399 1.00 95.94 277 ALA A CA 1
ATOM 2191 C C . ALA A 1 277 ? 7.558 5.238 9.810 1.00 95.94 277 ALA A C 1
ATOM 2193 O O . ALA A 1 277 ? 8.348 4.484 9.232 1.00 95.94 277 ALA A O 1
ATOM 2194 N N . LEU A 1 278 ? 6.808 4.845 10.845 1.00 96.75 278 LEU A N 1
ATOM 2195 C CA . LEU A 1 278 ? 6.834 3.477 11.365 1.00 96.75 278 LEU A CA 1
ATOM 2196 C C . LEU A 1 278 ? 6.311 2.471 10.330 1.00 96.75 278 LEU A C 1
ATOM 2198 O O . LEU A 1 278 ? 6.916 1.412 10.140 1.00 96.75 278 LEU A O 1
ATOM 2202 N N . ASP A 1 279 ? 5.209 2.816 9.666 1.00 96.38 279 ASP A N 1
ATOM 2203 C CA . ASP A 1 279 ? 4.592 1.986 8.640 1.00 96.38 279 ASP A CA 1
ATOM 2204 C C . ASP A 1 279 ? 5.470 1.912 7.375 1.00 96.38 279 ASP A C 1
ATOM 2206 O O . ASP A 1 279 ? 5.841 2.948 6.807 1.00 96.38 279 ASP A O 1
ATOM 2210 N N . PRO A 1 280 ? 5.816 0.704 6.893 1.00 92.88 280 PRO A N 1
ATOM 2211 C CA . PRO A 1 280 ? 6.693 0.550 5.738 1.00 92.88 280 PRO A CA 1
ATOM 2212 C C . PRO A 1 280 ? 6.089 1.091 4.435 1.00 92.88 280 PRO A C 1
ATOM 2214 O O . PRO A 1 280 ? 6.850 1.546 3.580 1.00 92.88 280 PRO A O 1
ATOM 2217 N N . VAL A 1 281 ? 4.761 1.059 4.276 1.00 94.06 281 VAL A N 1
ATOM 2218 C CA . VAL A 1 281 ? 4.068 1.524 3.062 1.00 94.06 281 VAL A CA 1
ATOM 2219 C C . VAL A 1 281 ? 4.018 3.053 3.027 1.00 94.06 281 VAL A C 1
ATOM 2221 O O . VAL A 1 281 ? 4.368 3.656 2.015 1.00 94.06 281 VAL A O 1
ATOM 2224 N N . THR A 1 282 ? 3.723 3.689 4.158 1.00 95.62 282 THR A N 1
ATOM 2225 C CA . THR A 1 282 ? 3.858 5.138 4.367 1.00 95.62 282 THR A CA 1
ATOM 2226 C C . THR A 1 282 ? 5.272 5.588 4.083 1.00 95.62 282 THR A C 1
ATOM 2228 O O . THR A 1 282 ? 5.492 6.482 3.270 1.00 95.62 282 THR A O 1
ATOM 2231 N N . ASN A 1 283 ? 6.250 4.937 4.716 1.00 94.06 283 ASN A N 1
ATOM 2232 C CA . ASN A 1 283 ? 7.647 5.271 4.516 1.00 94.06 283 ASN A CA 1
ATOM 2233 C C . ASN A 1 283 ? 8.049 5.128 3.044 1.00 94.06 283 ASN A C 1
ATOM 2235 O O . ASN A 1 283 ? 8.838 5.932 2.564 1.00 94.06 283 ASN A O 1
ATOM 2239 N N . PHE A 1 284 ? 7.509 4.140 2.323 1.00 91.94 284 PHE A N 1
ATOM 2240 C CA . PHE A 1 284 ? 7.717 4.002 0.886 1.00 91.94 284 PHE A CA 1
ATOM 2241 C C . PHE A 1 284 ? 7.121 5.186 0.113 1.00 91.94 284 PHE A C 1
ATOM 2243 O O . PHE A 1 284 ? 7.853 5.848 -0.616 1.00 91.94 284 PHE A O 1
ATOM 2250 N N . HIS A 1 285 ? 5.836 5.500 0.278 1.00 94.06 285 HIS A N 1
ATOM 2251 C CA . HIS A 1 285 ? 5.178 6.539 -0.520 1.00 94.06 285 HIS A CA 1
ATOM 2252 C C . HIS A 1 285 ? 5.679 7.953 -0.220 1.00 94.06 285 HIS A C 1
ATOM 2254 O O . HIS A 1 285 ? 5.971 8.692 -1.158 1.00 94.06 285 HIS A O 1
ATOM 2260 N N . VAL A 1 286 ? 5.860 8.312 1.053 1.00 94.06 286 VAL A N 1
ATOM 2261 C CA . VAL A 1 286 ? 6.365 9.641 1.439 1.00 94.06 286 VAL A CA 1
ATOM 2262 C C . VAL A 1 286 ? 7.833 9.799 1.034 1.00 94.06 286 VAL A C 1
ATOM 2264 O O . VAL A 1 286 ? 8.228 10.839 0.514 1.00 94.06 286 VAL A O 1
ATOM 2267 N N . ARG A 1 287 ? 8.640 8.729 1.119 1.00 91.81 287 ARG A N 1
ATOM 2268 C CA . ARG A 1 287 ? 9.975 8.719 0.499 1.00 91.81 287 ARG A CA 1
ATOM 2269 C C . ARG A 1 287 ? 9.910 8.910 -1.013 1.00 91.81 287 ARG A C 1
ATOM 2271 O O . ARG A 1 287 ? 10.832 9.477 -1.565 1.00 91.81 287 ARG A O 1
ATOM 2278 N N . ASN A 1 288 ? 8.852 8.486 -1.690 1.00 90.69 288 ASN A N 1
ATOM 2279 C CA . ASN A 1 288 ? 8.641 8.771 -3.112 1.00 90.69 288 ASN A CA 1
ATOM 2280 C C . ASN A 1 288 ? 7.966 10.144 -3.348 1.00 90.69 288 ASN A C 1
ATOM 2282 O O . ASN A 1 288 ? 7.419 10.366 -4.422 1.00 90.69 288 ASN A O 1
ATOM 2286 N N . GLY A 1 289 ? 7.961 11.049 -2.361 1.00 92.69 289 GLY A N 1
ATOM 2287 C CA . GLY A 1 289 ? 7.441 12.415 -2.487 1.00 92.69 289 GLY A CA 1
ATOM 2288 C C . GLY A 1 289 ? 5.916 12.537 -2.496 1.00 92.69 289 GLY A C 1
ATOM 2289 O O . GLY A 1 289 ? 5.383 13.581 -2.880 1.00 92.69 289 GLY A O 1
ATOM 2290 N N . ALA A 1 290 ? 5.202 11.480 -2.107 1.00 95.06 290 ALA A N 1
ATOM 2291 C CA . ALA A 1 290 ? 3.751 11.517 -2.011 1.00 95.06 290 ALA A CA 1
ATOM 2292 C C . ALA A 1 290 ? 3.281 12.249 -0.749 1.00 95.06 290 ALA A C 1
ATOM 2294 O O . ALA A 1 290 ? 3.928 12.201 0.294 1.00 95.06 290 ALA A O 1
ATOM 2295 N N . ILE A 1 291 ? 2.107 12.860 -0.853 1.00 95.94 291 ILE A N 1
ATOM 2296 C CA . ILE A 1 291 ? 1.424 13.585 0.213 1.00 95.94 291 ILE A CA 1
ATOM 2297 C C . ILE A 1 291 ? 0.391 12.650 0.842 1.00 95.94 291 ILE A C 1
ATOM 2299 O O . ILE A 1 291 ? -0.306 11.917 0.133 1.00 95.94 291 ILE A O 1
ATOM 2303 N N . PHE A 1 292 ? 0.272 12.678 2.166 1.00 95.38 292 PHE A N 1
ATOM 2304 C CA . PHE A 1 292 ? -0.864 12.070 2.853 1.00 95.38 292 PHE A CA 1
ATOM 2305 C C . PHE A 1 292 ? -2.161 12.780 2.434 1.00 95.38 292 PHE A C 1
ATOM 2307 O O . PHE A 1 292 ? -2.318 13.968 2.693 1.00 95.38 292 PHE A O 1
ATOM 2314 N N . GLU A 1 293 ? -3.092 12.065 1.798 1.00 96.56 293 GLU A N 1
ATOM 2315 C CA . GLU A 1 293 ? -4.362 12.656 1.355 1.00 96.56 293 GLU A CA 1
ATOM 2316 C C . GLU A 1 293 ? -5.505 12.311 2.317 1.00 96.56 293 GLU A C 1
ATOM 2318 O O . GLU A 1 293 ? -6.190 13.197 2.823 1.00 96.56 293 GLU A O 1
ATOM 2323 N N . ARG A 1 294 ? -5.747 11.013 2.552 1.00 96.62 294 ARG A N 1
ATOM 2324 C CA . ARG A 1 294 ? -6.917 10.543 3.311 1.00 96.62 294 ARG A CA 1
ATOM 2325 C C . ARG A 1 294 ? -6.745 9.111 3.811 1.00 96.62 294 ARG A C 1
ATOM 2327 O O . ARG A 1 294 ? -6.245 8.260 3.078 1.00 96.62 294 ARG A O 1
ATOM 2334 N N . ILE A 1 295 ? -7.242 8.821 5.015 1.00 98.00 295 ILE A N 1
ATOM 2335 C CA . ILE A 1 295 ? -7.481 7.447 5.489 1.00 98.00 295 ILE A CA 1
ATOM 2336 C C . ILE A 1 295 ? -8.911 7.053 5.126 1.00 98.00 295 ILE A C 1
ATOM 2338 O O . ILE A 1 295 ? -9.861 7.786 5.399 1.00 98.00 295 ILE A O 1
ATOM 2342 N N . ASN A 1 296 ? -9.062 5.885 4.516 1.00 98.44 296 ASN A N 1
ATOM 2343 C CA . ASN A 1 296 ? -10.338 5.328 4.107 1.00 98.44 296 ASN A CA 1
ATOM 2344 C C . ASN A 1 296 ? -10.745 4.204 5.062 1.00 98.44 296 ASN A C 1
ATOM 2346 O O . ASN A 1 296 ? -10.056 3.188 5.166 1.00 98.44 296 ASN A O 1
ATOM 2350 N N . TRP A 1 297 ? -11.874 4.392 5.742 1.00 98.06 297 TRP A N 1
ATOM 2351 C CA . TRP A 1 297 ? -12.485 3.389 6.611 1.00 98.06 297 TRP A CA 1
ATOM 2352 C C . TRP A 1 297 ? -13.165 2.286 5.789 1.00 98.06 297 TRP A C 1
ATOM 2354 O O . TRP A 1 297 ? -13.847 2.605 4.816 1.00 98.06 297 TRP A O 1
ATOM 2364 N N . LEU A 1 298 ? -12.992 1.017 6.184 1.00 97.31 298 LEU A N 1
ATOM 2365 C CA . LEU A 1 298 ? -13.569 -0.166 5.516 1.00 97.31 298 LEU A CA 1
ATOM 2366 C C . LEU A 1 298 ? -13.347 -0.199 3.989 1.00 97.31 298 LEU A C 1
ATOM 2368 O O . LEU A 1 298 ? -14.217 -0.576 3.205 1.00 97.31 298 LEU A O 1
ATOM 2372 N N . ALA A 1 299 ? -12.153 0.197 3.562 1.00 98.00 299 ALA A N 1
ATOM 2373 C CA . ALA A 1 299 ? -11.746 0.245 2.165 1.00 98.00 299 ALA A CA 1
ATOM 2374 C C . ALA A 1 299 ? -11.360 -1.127 1.581 1.00 98.00 299 ALA A C 1
ATOM 2376 O O . ALA A 1 299 ? -11.519 -1.337 0.373 1.00 98.00 299 ALA A O 1
ATOM 2377 N N . ASP A 1 300 ? -10.881 -2.055 2.419 1.00 97.19 300 ASP A N 1
ATOM 2378 C CA . ASP A 1 300 ? -10.592 -3.450 2.060 1.00 97.19 300 ASP A CA 1
ATOM 2379 C C . ASP A 1 300 ? -11.204 -4.421 3.080 1.00 97.19 300 ASP A C 1
ATOM 2381 O O . ASP A 1 300 ? -10.630 -4.704 4.129 1.00 97.19 300 ASP A O 1
ATOM 2385 N N . LEU A 1 301 ? -12.374 -4.963 2.738 1.00 95.44 301 LEU A N 1
ATOM 2386 C CA . LEU A 1 301 ? -13.100 -5.951 3.545 1.00 95.44 301 LEU A CA 1
ATOM 2387 C C . LEU A 1 301 ? -12.622 -7.396 3.323 1.00 95.44 301 LEU A C 1
ATOM 2389 O O . LEU A 1 301 ? -13.260 -8.344 3.782 1.00 95.44 301 LEU A O 1
ATOM 2393 N N . SER A 1 302 ? -11.520 -7.610 2.597 1.00 93.88 302 SER A N 1
ATOM 2394 C CA . SER A 1 302 ? -10.929 -8.943 2.511 1.00 93.88 302 SER A CA 1
ATOM 2395 C C . SER A 1 302 ? -10.447 -9.408 3.889 1.00 93.88 302 SER A C 1
ATOM 2397 O O . SER A 1 302 ? -10.079 -8.604 4.746 1.00 93.88 302 SER A O 1
ATOM 2399 N N . LYS A 1 303 ? -10.356 -10.731 4.092 1.00 93.81 303 LYS A N 1
ATOM 2400 C CA . LYS A 1 303 ? -9.789 -11.307 5.328 1.00 93.81 303 LYS A CA 1
ATOM 2401 C C . LYS A 1 303 ? -8.416 -10.713 5.663 1.00 93.81 303 LYS A C 1
ATOM 2403 O O . LYS A 1 303 ? -8.096 -10.502 6.827 1.00 93.81 303 LYS A O 1
ATOM 2408 N N . LYS A 1 304 ? -7.614 -10.426 4.631 1.00 94.06 304 LYS A N 1
ATOM 2409 C CA . LYS A 1 304 ? -6.300 -9.797 4.773 1.00 94.06 304 LYS A CA 1
ATOM 2410 C C . LYS A 1 304 ? -6.414 -8.335 5.214 1.00 94.06 304 LYS A C 1
ATOM 2412 O O . LYS A 1 304 ? -5.708 -7.958 6.142 1.00 94.06 304 LYS A O 1
ATOM 2417 N N . GLY A 1 305 ? -7.279 -7.539 4.582 1.00 95.88 305 GLY A N 1
ATOM 2418 C CA . GLY A 1 305 ? -7.489 -6.130 4.933 1.00 95.88 305 GLY A CA 1
ATOM 2419 C C . GLY A 1 305 ? -7.998 -5.952 6.364 1.00 95.88 305 GLY A C 1
ATOM 2420 O O . GLY A 1 305 ? -7.450 -5.156 7.127 1.00 95.88 305 GLY A O 1
ATOM 2421 N N . LEU A 1 306 ? -8.968 -6.773 6.779 1.00 96.69 306 LEU A N 1
ATOM 2422 C CA . LEU A 1 306 ? -9.468 -6.789 8.156 1.00 96.69 306 LEU A CA 1
ATOM 2423 C C . LEU A 1 306 ? -8.367 -7.160 9.161 1.00 96.69 306 LEU A C 1
ATOM 2425 O O . LEU A 1 306 ? -8.163 -6.437 10.133 1.00 96.69 306 LEU A O 1
ATOM 2429 N N . ALA A 1 307 ? -7.593 -8.216 8.893 1.00 96.00 307 ALA A N 1
ATOM 2430 C CA . ALA A 1 307 ? -6.518 -8.652 9.787 1.00 96.00 307 ALA A CA 1
ATOM 2431 C C . ALA A 1 307 ? -5.345 -7.656 9.883 1.00 96.00 307 ALA A C 1
ATOM 2433 O O . ALA A 1 307 ? -4.682 -7.576 10.914 1.00 96.00 307 ALA A O 1
ATOM 2434 N N . GLN A 1 308 ? -5.047 -6.920 8.810 1.00 96.56 308 GLN A N 1
ATOM 2435 C CA . GLN A 1 308 ? -3.914 -5.992 8.773 1.00 96.56 308 GLN A CA 1
ATOM 2436 C C . GLN A 1 308 ? -4.232 -4.632 9.395 1.00 96.56 308 GLN A C 1
ATOM 2438 O O . GLN A 1 308 ? -3.373 -4.054 10.067 1.00 96.56 308 GLN A O 1
ATOM 2443 N N . SER A 1 309 ? -5.441 -4.119 9.162 1.00 98.12 309 SER A N 1
ATOM 2444 C CA . SER A 1 309 ? -5.774 -2.723 9.455 1.00 98.12 309 SER A CA 1
ATOM 2445 C C . SER A 1 309 ? -7.245 -2.470 9.783 1.00 98.12 309 SER A C 1
ATOM 2447 O O . SER A 1 309 ? -7.710 -1.345 9.605 1.00 98.12 309 SER A O 1
ATOM 2449 N N . ALA A 1 310 ? -7.999 -3.490 10.210 1.00 97.94 310 ALA A N 1
ATOM 2450 C CA . ALA A 1 310 ? -9.453 -3.398 10.386 1.00 97.94 310 ALA A CA 1
ATOM 2451 C C . ALA A 1 310 ? -10.162 -2.861 9.123 1.00 97.94 310 ALA A C 1
ATOM 2453 O O . ALA A 1 310 ? -11.130 -2.109 9.186 1.00 97.94 310 ALA A O 1
ATOM 2454 N N . GLY A 1 311 ? -9.625 -3.207 7.949 1.00 97.44 311 GLY A N 1
ATOM 2455 C CA . GLY A 1 311 ? -10.130 -2.776 6.650 1.00 97.44 311 GLY A CA 1
ATOM 2456 C C . GLY A 1 311 ? -9.757 -1.348 6.251 1.00 97.44 311 GLY A C 1
ATOM 2457 O O . GLY A 1 311 ? -10.185 -0.896 5.190 1.00 97.44 311 GLY A O 1
ATOM 2458 N N . MET A 1 312 ? -8.952 -0.629 7.041 1.00 98.50 312 MET A N 1
ATOM 2459 C CA . MET A 1 312 ? -8.464 0.692 6.648 1.00 98.50 312 MET A CA 1
ATOM 2460 C C . MET A 1 312 ? -7.444 0.617 5.514 1.00 98.50 312 MET A C 1
ATOM 2462 O O . MET A 1 312 ? -6.502 -0.178 5.546 1.00 98.50 312 MET A O 1
ATOM 2466 N N . MET A 1 313 ? -7.584 1.524 4.555 1.00 98.50 313 MET A N 1
ATOM 2467 C CA . MET A 1 313 ? -6.569 1.820 3.544 1.00 98.50 313 MET A CA 1
ATOM 2468 C C . MET A 1 313 ? -6.282 3.316 3.534 1.00 98.50 313 MET A C 1
ATOM 2470 O O . MET A 1 313 ? -6.968 4.103 4.181 1.00 98.50 313 MET A O 1
ATOM 2474 N N . ILE A 1 314 ? -5.278 3.729 2.778 1.00 98.25 314 ILE A N 1
ATOM 2475 C CA . ILE A 1 314 ? -4.812 5.111 2.751 1.00 98.25 314 ILE A CA 1
ATOM 2476 C C . ILE A 1 314 ? -4.577 5.569 1.316 1.00 98.25 314 ILE A C 1
ATOM 2478 O O . ILE A 1 314 ? -4.083 4.814 0.480 1.00 98.25 314 ILE A O 1
ATOM 2482 N N . ASN A 1 315 ? -4.948 6.812 1.025 1.00 98.50 315 ASN A N 1
ATOM 2483 C CA . ASN A 1 315 ? -4.578 7.475 -0.211 1.00 98.50 315 ASN A CA 1
ATOM 2484 C C . ASN A 1 315 ? -3.312 8.307 0.014 1.00 98.50 315 ASN A C 1
ATOM 2486 O O . ASN A 1 315 ? -3.300 9.214 0.849 1.00 98.50 315 ASN A O 1
ATOM 2490 N N . TYR A 1 316 ? -2.278 8.040 -0.782 1.00 97.50 316 TYR A N 1
ATOM 2491 C CA . TYR A 1 316 ? -1.145 8.947 -0.959 1.00 97.50 316 TYR A CA 1
ATOM 2492 C C . TYR A 1 316 ? -1.241 9.613 -2.325 1.00 97.50 316 TYR A C 1
ATOM 2494 O O . TYR A 1 316 ? -1.283 8.922 -3.347 1.00 97.50 316 TYR A O 1
ATOM 2502 N N . LYS A 1 317 ? -1.274 10.941 -2.352 1.00 97.19 317 LYS A N 1
ATOM 2503 C CA . LYS A 1 317 ? -1.383 11.733 -3.576 1.00 97.19 317 LYS A CA 1
ATOM 2504 C C . LYS A 1 317 ? -0.002 12.108 -4.098 1.00 97.19 317 LYS A C 1
ATOM 2506 O O . LYS A 1 317 ? 0.854 12.570 -3.353 1.00 97.19 317 LYS A O 1
ATOM 2511 N N . TYR A 1 318 ? 0.196 11.942 -5.397 1.00 95.62 318 TYR A N 1
ATOM 2512 C CA . TYR A 1 318 ? 1.414 12.321 -6.099 1.00 95.62 318 TYR A CA 1
ATOM 2513 C C . TYR A 1 318 ? 1.179 13.620 -6.863 1.00 95.62 318 TYR A C 1
ATOM 2515 O O . TYR A 1 318 ? 0.652 13.617 -7.978 1.00 95.62 318 TYR A O 1
ATOM 2523 N N . ASP A 1 319 ? 1.587 14.736 -6.265 1.00 94.19 319 ASP A N 1
ATOM 2524 C CA . ASP A 1 319 ? 1.713 15.993 -6.994 1.00 94.19 319 ASP A CA 1
ATOM 2525 C C . ASP A 1 319 ? 3.027 15.996 -7.777 1.00 94.19 319 ASP A C 1
ATOM 2527 O O . ASP A 1 319 ? 4.089 16.290 -7.231 1.00 94.19 319 ASP A O 1
ATOM 2531 N N . LEU A 1 320 ? 2.944 15.655 -9.066 1.00 91.44 320 LEU A N 1
ATOM 2532 C CA . LEU A 1 320 ? 4.101 15.471 -9.947 1.00 91.44 320 LEU A CA 1
ATOM 2533 C C . LEU A 1 320 ? 5.039 16.687 -10.023 1.00 91.44 320 LEU A C 1
ATOM 2535 O O . LEU A 1 320 ? 6.183 16.506 -10.433 1.00 91.44 320 LEU A O 1
ATOM 2539 N N . ALA A 1 321 ? 4.569 17.892 -9.677 1.00 92.25 321 ALA A N 1
ATOM 2540 C CA . ALA A 1 321 ? 5.388 19.103 -9.659 1.00 92.25 321 ALA A CA 1
ATOM 2541 C C . ALA A 1 321 ? 6.227 19.255 -8.376 1.00 92.25 321 ALA A C 1
ATOM 2543 O O . ALA A 1 321 ? 7.244 19.940 -8.402 1.00 92.25 321 ALA A O 1
ATOM 2544 N N . HIS A 1 322 ? 5.816 18.618 -7.275 1.00 93.62 322 HIS A N 1
ATOM 2545 C CA . HIS A 1 322 ? 6.424 18.774 -5.948 1.00 93.62 322 HIS A CA 1
ATOM 2546 C C . HIS A 1 322 ? 7.025 17.474 -5.387 1.00 93.62 322 HIS A C 1
ATOM 2548 O O . HIS A 1 322 ? 7.520 17.470 -4.261 1.00 93.62 322 HIS A O 1
ATOM 2554 N N . VAL A 1 323 ? 7.020 16.373 -6.155 1.00 91.50 323 VAL A N 1
ATOM 2555 C CA . VAL A 1 323 ? 7.561 15.068 -5.726 1.00 91.50 323 VAL A CA 1
ATOM 2556 C C . VAL A 1 323 ? 9.000 15.187 -5.213 1.00 91.50 323 VAL A C 1
ATOM 2558 O O . VAL A 1 323 ? 9.314 14.641 -4.158 1.00 91.50 323 VAL A O 1
ATOM 2561 N N . GLU A 1 324 ? 9.872 15.896 -5.930 1.00 90.94 324 GLU A N 1
ATOM 2562 C CA . GLU A 1 324 ? 11.279 16.064 -5.550 1.00 90.94 324 GLU A CA 1
ATOM 2563 C C . GLU A 1 324 ? 11.428 16.819 -4.225 1.00 90.94 324 GLU A C 1
ATOM 2565 O O . GLU A 1 324 ? 12.116 16.349 -3.323 1.00 90.94 324 GLU A O 1
ATOM 2570 N N . VAL A 1 325 ? 10.718 17.939 -4.073 1.00 94.81 325 VAL A N 1
ATOM 2571 C CA . VAL A 1 325 ? 10.760 18.763 -2.855 1.00 94.81 325 VAL A CA 1
ATOM 2572 C C . VAL A 1 325 ? 10.238 17.978 -1.649 1.00 94.81 325 VAL A C 1
ATOM 2574 O O . VAL A 1 325 ? 10.846 17.988 -0.580 1.00 94.81 325 VAL A O 1
ATOM 2577 N N . ASN A 1 326 ? 9.139 17.240 -1.819 1.00 94.31 326 ASN A N 1
ATOM 2578 C CA . ASN A 1 326 ? 8.574 16.404 -0.760 1.00 94.31 326 ASN A CA 1
ATOM 2579 C C . ASN A 1 326 ? 9.524 15.259 -0.371 1.00 94.31 326 ASN A C 1
ATOM 2581 O O . ASN A 1 326 ? 9.695 14.968 0.813 1.00 94.31 326 ASN A O 1
ATOM 2585 N N . ASN A 1 327 ? 10.176 14.629 -1.356 1.00 93.31 327 ASN A N 1
ATOM 2586 C CA . ASN A 1 327 ? 11.197 13.607 -1.124 1.00 93.31 327 ASN A CA 1
ATOM 2587 C C . ASN A 1 327 ? 12.364 14.161 -0.292 1.00 93.31 327 ASN A C 1
ATOM 2589 O O . ASN A 1 327 ? 12.735 13.543 0.709 1.00 93.31 327 ASN A O 1
ATOM 2593 N N . GLU A 1 328 ? 12.914 15.315 -0.672 1.00 93.62 328 GLU A N 1
ATOM 2594 C CA . GLU A 1 328 ? 14.021 15.959 0.040 1.00 93.62 328 GLU A CA 1
ATOM 2595 C C . GLU A 1 328 ? 13.629 16.311 1.479 1.00 93.62 328 GLU A C 1
ATOM 2597 O O . GLU A 1 328 ? 14.335 15.938 2.421 1.00 93.62 328 GLU A O 1
ATOM 2602 N N . ASN A 1 329 ? 12.457 16.924 1.666 1.00 95.31 329 ASN A N 1
ATOM 2603 C CA . ASN A 1 329 ? 11.909 17.254 2.982 1.00 95.31 329 ASN A CA 1
ATOM 2604 C C . ASN A 1 329 ? 11.778 16.021 3.882 1.00 95.31 329 ASN A C 1
ATOM 2606 O O . ASN A 1 329 ? 12.198 16.038 5.046 1.00 95.31 329 ASN A O 1
ATOM 2610 N N . TYR A 1 330 ? 11.270 14.911 3.349 1.00 94.88 330 TYR A N 1
ATOM 2611 C CA . TYR A 1 330 ? 11.163 13.684 4.124 1.00 94.88 330 TYR A CA 1
ATOM 2612 C C . TYR A 1 330 ? 12.527 13.067 4.423 1.00 94.88 330 TYR A C 1
ATOM 2614 O O . TYR A 1 330 ? 12.773 12.627 5.549 1.00 94.88 330 TYR A O 1
ATOM 2622 N N . LEU A 1 331 ? 13.438 13.010 3.448 1.00 91.88 331 LEU A N 1
ATOM 2623 C CA . LEU A 1 331 ? 14.738 12.355 3.601 1.00 91.88 331 LEU A CA 1
ATOM 2624 C C . LEU A 1 331 ? 15.682 13.122 4.530 1.00 91.88 331 LEU A C 1
ATOM 2626 O O . LEU A 1 331 ? 16.292 12.481 5.391 1.00 91.88 331 LEU A O 1
ATOM 2630 N N . LEU A 1 332 ? 15.757 14.446 4.393 1.00 93.81 332 LEU A N 1
ATOM 2631 C CA . LEU A 1 332 ? 16.705 15.305 5.107 1.00 93.81 332 LEU A CA 1
ATOM 2632 C C . LEU A 1 332 ? 16.132 15.878 6.405 1.00 93.81 332 LEU A C 1
ATOM 2634 O O . LEU A 1 332 ? 16.865 16.013 7.384 1.00 93.81 332 LEU A O 1
ATOM 2638 N N . HIS A 1 333 ? 14.831 16.175 6.436 1.00 94.44 333 HIS A N 1
ATOM 2639 C CA . HIS A 1 333 ? 14.204 16.907 7.543 1.00 94.44 333 HIS A CA 1
ATOM 2640 C C . HIS A 1 333 ? 13.153 16.094 8.312 1.00 94.44 333 HIS A C 1
ATOM 2642 O O . HIS A 1 333 ? 12.658 16.559 9.333 1.00 94.44 333 HIS A O 1
ATOM 2648 N N . ASN A 1 334 ? 12.855 14.859 7.884 1.00 92.44 334 ASN A N 1
ATOM 2649 C CA . ASN A 1 334 ? 11.821 13.993 8.475 1.00 92.44 334 ASN A CA 1
ATOM 2650 C C . ASN A 1 334 ? 10.414 14.622 8.473 1.00 92.44 334 ASN A C 1
ATOM 2652 O O . ASN A 1 334 ? 9.592 14.282 9.325 1.00 92.44 334 ASN A O 1
ATOM 2656 N N . ILE A 1 335 ? 10.141 15.517 7.522 1.00 91.44 335 ILE A N 1
ATOM 2657 C CA . ILE A 1 335 ? 8.831 16.152 7.348 1.00 91.44 335 ILE A CA 1
ATOM 2658 C C . ILE A 1 335 ? 7.953 15.227 6.498 1.00 91.44 335 ILE A C 1
ATOM 2660 O O . ILE A 1 335 ? 8.391 14.783 5.436 1.00 91.44 335 ILE A O 1
ATOM 2664 N N . ILE A 1 336 ? 6.752 14.915 6.993 1.00 86.81 336 ILE A N 1
ATOM 2665 C CA . ILE A 1 336 ? 5.697 14.183 6.268 1.00 86.81 336 ILE A CA 1
ATOM 2666 C C . ILE A 1 336 ? 4.673 15.185 5.759 1.00 86.81 336 ILE A C 1
ATOM 2668 O O . ILE A 1 336 ? 4.253 16.023 6.589 1.00 86.81 336 ILE A O 1
#

pLDDT: mean 92.39, std 5.65, range [55.94, 98.5]

Foldseek 3Di:
DLPDQCNLVVLLVVLLVLVVCLVPPDDPVCNVVSVVVNVVSQVVNLVQLEQVQKDKDWDAPPPDDPLLLVLCQVQFDFDHDPDPVSSNLQRDAQKTKMFIAGPSGRSDGQKMWIKGFAQDADQAPVCSNPCRVVPPDSLQGAEIEGETMTGRRSSNVPRCSDLCPQVVVVVVVCVVHVNHDWYKYWAAQQCLVVVLVVCFQPQPCVLAPPVLLVLQVVLCVVVVNDDDPNTHSSNSLVVLLVDPPSVVDCSSCVSSVVSLQSSVCCQQAPDDDPLARPGPVSSSLLLSQWDFDDKRALRAPPPSRCNRRNNITTMTIDPVVCRVVSNCCCVPVVDD

Solvent-accessible surface area (backbone atoms only — not comparable to full-atom values): 18198 Å² total; per-residue (Å²): 104,60,90,46,90,60,21,50,53,49,51,33,50,53,41,30,51,50,55,49,36,69,72,77,68,57,50,85,84,48,45,64,60,55,49,52,51,49,52,53,51,47,55,53,49,33,69,69,48,28,47,94,57,46,46,82,43,78,49,38,74,88,81,44,58,67,71,53,54,51,47,52,44,73,41,41,71,73,68,73,52,90,44,70,70,53,49,44,56,54,34,32,68,35,29,40,28,40,30,33,24,37,83,78,41,68,89,47,61,47,34,37,37,36,33,37,48,28,76,55,87,66,60,29,60,62,55,54,52,56,54,19,76,66,52,86,58,69,68,77,25,25,17,41,31,40,58,34,74,26,71,53,51,68,34,48,68,90,41,63,59,40,70,43,57,66,55,54,53,49,51,55,46,38,71,78,27,73,56,48,78,42,39,33,29,44,38,71,38,79,55,45,39,69,50,52,60,75,40,29,87,48,84,63,66,87,61,47,56,67,73,50,48,51,56,40,48,55,52,34,53,79,68,70,53,84,76,61,97,83,59,27,73,53,34,55,54,50,54,55,70,64,41,84,70,33,92,79,35,64,77,53,41,60,43,45,47,65,44,52,52,49,44,49,50,43,48,60,74,68,37,60,52,95,74,37,45,52,43,68,57,58,38,50,42,34,53,38,13,29,41,87,70,48,79,24,77,66,14,31,82,46,77,64,31,40,68,20,30,68,5,32,26,33,28,38,30,49,51,84,90,46,24,67,61,37,19,49,38,27,73,78,67,54,48,131

Mean predicted aligned error: 4.89 Å

Secondary structure (DSSP, 8-state):
-TTSTTHHHHHHHHHHHHHHHHHHT--TTTHHHHHHHHHHHHHHHHHHS-GGGPEEEEE-TTTS-HHHHHHHHHH--SS---SHHHHHHHHSTTEEEEEEEBTTBTTS-SEEEEEEEESS----HHHHHHHHHT-S-GGG--EEEEEEEEE--GGGTT--S-TTHHHHHHHHHHHH-TT--EEEE-EE-TTHHHHHHTTTT---GGGS-HHHHHHHHHHHHHTT-PPPTT--HHHHHHHHTTSTTGGG-HHHHHHHHHHHHHHHHHHHHT-EETTEESSHHHHHHHHTTPEEEEEETT---SHHHHHHHTT-EEEEE--TTTHHHHHHHHHHH---

Nearest PDB structures (foldseek):
  4f0x-assembly2_G  TM=9.145E-01  e=7.157E-30  Homo sapiens
  4f0x-assembly1_C  TM=9.280E-01  e=1.849E-29  Homo sapiens
  4f0x-assembly2_E  TM=9.114E-01  e=7.953E-30  Homo sapiens
  4f0x-assembly1_D  TM=8.920E-01  e=5.216E-30  Homo sapiens
  4ksf-assembly1_A  TM=8.992E-01  e=7.156E-24  Allorhizobium ampelinum S4

Organism: Phytophthora ramorum (NCBI:txid164328)